Protein AF-A0A6P2F7I1-F1 (afdb_monomer_lite)

Structure (mmCIF, N/CA/C/O backbone):
data_AF-A0A6P2F7I1-F1
#
_entry.id   AF-A0A6P2F7I1-F1
#
loop_
_atom_site.group_PDB
_atom_site.id
_atom_site.type_symbol
_atom_site.label_atom_id
_atom_site.label_alt_id
_atom_site.label_comp_id
_atom_site.label_asym_id
_atom_site.label_entity_id
_atom_site.label_seq_id
_atom_site.pdbx_PDB_ins_code
_atom_site.Cartn_x
_atom_site.Cartn_y
_atom_site.Cartn_z
_atom_site.occupancy
_atom_site.B_iso_or_equiv
_atom_site.auth_seq_id
_atom_site.auth_comp_id
_atom_site.auth_asym_id
_atom_site.auth_atom_id
_atom_site.pdbx_PDB_model_num
ATOM 1 N N . MET A 1 1 ? 12.821 -29.415 -22.350 1.00 59.03 1 MET A N 1
ATOM 2 C CA . MET A 1 1 ? 13.899 -30.256 -21.787 1.00 59.03 1 MET A CA 1
ATOM 3 C C . MET A 1 1 ? 14.573 -31.119 -22.846 1.00 59.03 1 MET A C 1
ATOM 5 O O . MET A 1 1 ? 15.772 -30.965 -23.017 1.00 59.03 1 MET A O 1
ATOM 9 N N . GLU A 1 2 ? 13.853 -31.931 -23.632 1.00 74.44 2 GLU A N 1
ATOM 10 C CA . GLU A 1 2 ? 14.490 -32.739 -24.696 1.00 74.44 2 GLU A CA 1
ATOM 11 C C . GLU A 1 2 ? 15.293 -31.919 -25.722 1.00 74.44 2 GLU A C 1
ATOM 13 O O . GLU A 1 2 ? 16.382 -32.328 -26.108 1.00 74.44 2 GLU A O 1
ATOM 18 N N . ALA A 1 3 ? 14.801 -30.743 -26.128 1.00 72.00 3 ALA A N 1
ATOM 19 C CA . ALA A 1 3 ? 15.519 -29.854 -27.050 1.00 72.00 3 ALA A CA 1
ATOM 20 C C . ALA A 1 3 ? 16.838 -29.314 -26.458 1.00 72.00 3 ALA A C 1
ATOM 22 O O . ALA A 1 3 ? 17.840 -29.210 -27.160 1.00 72.00 3 ALA A O 1
ATOM 23 N N . ALA A 1 4 ? 16.868 -29.032 -25.151 1.00 68.50 4 ALA A N 1
ATOM 24 C CA . ALA A 1 4 ? 18.081 -28.619 -24.448 1.00 68.50 4 ALA A CA 1
ATOM 25 C C . ALA A 1 4 ? 19.088 -29.781 -24.365 1.00 68.50 4 ALA A C 1
ATOM 27 O O . ALA A 1 4 ? 20.254 -29.610 -24.711 1.00 68.50 4 ALA A O 1
ATOM 28 N N . ALA A 1 5 ? 18.620 -30.995 -24.039 1.00 73.56 5 ALA A N 1
ATOM 29 C CA . ALA A 1 5 ? 19.441 -32.213 -24.023 1.00 73.56 5 ALA A CA 1
ATOM 30 C C . ALA A 1 5 ? 20.051 -32.552 -25.396 1.00 73.56 5 ALA A C 1
ATOM 32 O O . ALA A 1 5 ? 21.186 -33.019 -25.476 1.00 73.56 5 ALA A O 1
ATOM 33 N N . LYS A 1 6 ? 19.325 -32.270 -26.485 1.00 79.56 6 LYS A N 1
ATOM 34 C CA . LYS A 1 6 ? 19.805 -32.422 -27.870 1.00 79.56 6 LYS A CA 1
ATOM 35 C C . LYS A 1 6 ? 20.732 -31.281 -28.321 1.00 79.56 6 LYS A C 1
ATOM 37 O O . LYS A 1 6 ? 21.321 -31.361 -29.395 1.00 79.56 6 LYS A O 1
ATOM 42 N N . GLY A 1 7 ? 20.908 -30.240 -27.502 1.00 76.56 7 GLY A N 1
ATOM 43 C CA . GLY A 1 7 ? 21.720 -29.063 -27.819 1.00 76.56 7 GLY A CA 1
ATOM 44 C C . GLY A 1 7 ? 21.080 -28.119 -28.838 1.00 76.56 7 GLY A C 1
ATOM 45 O O . GLY A 1 7 ? 21.778 -27.302 -29.430 1.00 76.56 7 GLY A O 1
ATOM 46 N N . GLU A 1 8 ? 19.772 -28.235 -29.057 1.00 82.00 8 GLU A N 1
ATOM 47 C CA . GLU A 1 8 ? 19.004 -27.378 -29.967 1.00 82.00 8 GLU A CA 1
ATOM 48 C C . GLU A 1 8 ? 18.591 -26.057 -29.308 1.00 82.00 8 GLU A C 1
ATOM 50 O O . GLU A 1 8 ? 18.171 -25.125 -29.991 1.00 82.00 8 GLU A O 1
ATOM 55 N N . LEU A 1 9 ? 18.696 -25.979 -27.980 1.00 80.50 9 LEU A N 1
ATOM 56 C CA . LEU A 1 9 ? 18.266 -24.840 -27.186 1.00 80.50 9 LEU A CA 1
ATOM 57 C C . LEU A 1 9 ? 19.425 -24.338 -26.318 1.00 80.50 9 LEU A C 1
ATOM 59 O O . LEU A 1 9 ? 20.145 -25.129 -25.709 1.00 80.50 9 LEU A O 1
ATOM 63 N N . VAL A 1 10 ? 19.622 -23.018 -26.301 1.00 81.25 10 VAL A N 1
ATOM 64 C CA . VAL A 1 10 ? 20.720 -22.370 -25.573 1.00 81.25 10 VAL A CA 1
ATOM 65 C C . VAL A 1 10 ? 20.406 -22.349 -24.079 1.00 81.25 10 VAL A C 1
ATOM 67 O O . VAL A 1 10 ? 19.403 -21.771 -23.668 1.00 81.25 10 VAL A O 1
ATOM 70 N N . ILE A 1 11 ? 21.281 -22.956 -23.279 1.00 79.44 11 ILE A N 1
ATOM 71 C CA . ILE A 1 11 ? 21.209 -22.944 -21.815 1.00 79.44 11 ILE A CA 1
ATOM 72 C C . ILE A 1 11 ? 22.079 -21.794 -21.294 1.00 79.44 11 ILE A C 1
ATOM 74 O O . ILE A 1 11 ? 23.147 -21.508 -21.846 1.00 79.44 11 ILE A O 1
ATOM 78 N N . ARG A 1 12 ? 21.621 -21.110 -20.241 1.00 77.44 12 ARG A N 1
ATOM 79 C CA . ARG A 1 12 ? 22.360 -20.014 -19.604 1.00 77.44 12 ARG A CA 1
ATOM 80 C C . ARG A 1 12 ? 22.763 -20.351 -18.186 1.00 77.44 12 ARG A C 1
ATOM 82 O O . ARG A 1 12 ? 22.016 -20.992 -17.451 1.00 77.44 12 ARG A O 1
ATOM 89 N N . ASP A 1 13 ? 23.954 -19.893 -17.823 1.00 72.25 13 ASP A N 1
ATOM 90 C CA . ASP A 1 13 ? 24.498 -20.070 -16.487 1.00 72.25 13 ASP A CA 1
ATOM 91 C C . ASP A 1 13 ? 23.664 -19.232 -15.504 1.00 72.25 13 ASP A C 1
ATOM 93 O O . ASP A 1 13 ? 23.416 -18.053 -15.774 1.00 72.25 13 ASP A O 1
ATOM 97 N N . PRO A 1 14 ? 23.198 -19.807 -14.383 1.00 69.12 14 PRO A N 1
ATOM 98 C CA . PRO A 1 14 ? 22.305 -19.107 -13.471 1.00 69.12 14 PRO A CA 1
ATOM 99 C C . PRO A 1 14 ? 22.956 -17.933 -12.732 1.00 69.12 14 PRO A C 1
ATOM 101 O O . PRO A 1 14 ? 22.244 -17.037 -12.290 1.00 69.12 14 PRO A O 1
ATOM 104 N N . GLN A 1 15 ? 24.282 -17.911 -12.599 1.00 67.06 15 GLN A N 1
ATOM 105 C CA . GLN A 1 15 ? 25.013 -16.833 -11.934 1.00 67.06 15 GLN A CA 1
ATOM 106 C C . GLN A 1 15 ? 25.421 -15.729 -12.908 1.00 67.06 15 GLN A C 1
ATOM 108 O O . GLN A 1 15 ? 25.415 -14.555 -12.547 1.00 67.06 15 GLN A O 1
ATOM 113 N N . THR A 1 16 ? 25.788 -16.088 -14.139 1.00 74.88 16 THR A N 1
ATOM 114 C CA . THR A 1 16 ? 26.356 -15.122 -15.097 1.00 74.88 16 THR A CA 1
ATOM 115 C C . THR A 1 16 ? 25.415 -14.757 -16.237 1.00 74.88 16 THR A C 1
ATOM 117 O O . THR A 1 16 ? 25.673 -13.795 -16.955 1.00 74.88 16 THR A O 1
ATOM 120 N N . THR A 1 17 ? 24.322 -15.501 -16.429 1.00 69.94 17 THR A N 1
ATOM 121 C CA . THR A 1 17 ? 23.380 -15.404 -17.564 1.00 69.94 17 THR A CA 1
ATOM 122 C C . THR A 1 17 ? 24.019 -15.604 -18.944 1.00 69.94 17 THR A C 1
ATOM 124 O O . THR A 1 17 ? 23.368 -15.431 -19.985 1.00 69.94 17 THR A O 1
ATOM 127 N N . LEU A 1 18 ? 25.293 -16.005 -18.979 1.00 73.62 18 LEU A N 1
ATOM 128 C CA . LEU A 1 18 ? 26.027 -16.243 -20.209 1.00 73.62 18 LEU A CA 1
ATOM 129 C C . LEU A 1 18 ? 25.616 -17.586 -20.825 1.00 73.62 18 LEU A C 1
ATOM 131 O O . LEU A 1 18 ? 25.322 -18.534 -20.092 1.00 73.62 18 LEU A O 1
ATOM 135 N N . PRO A 1 19 ? 25.599 -17.688 -22.167 1.00 79.81 19 PRO A N 1
ATOM 136 C CA . PRO A 1 19 ? 25.399 -18.960 -22.843 1.00 79.81 19 PRO A CA 1
ATOM 137 C C . PRO A 1 19 ? 26.486 -19.948 -22.421 1.00 79.81 19 PRO A C 1
ATOM 139 O O . PRO A 1 19 ? 27.675 -19.659 -22.566 1.00 79.81 19 PRO A O 1
ATOM 142 N N . TYR A 1 20 ? 26.092 -21.121 -21.941 1.00 76.94 20 TYR A N 1
ATOM 143 C CA . TYR A 1 20 ? 27.026 -22.208 -21.675 1.00 76.94 20 TYR A CA 1
ATOM 144 C C . TYR A 1 20 ? 26.400 -23.546 -22.059 1.00 76.94 20 TYR A C 1
ATOM 146 O O . TYR A 1 20 ? 25.181 -23.692 -22.139 1.00 76.94 20 TYR A O 1
ATOM 154 N N . ARG A 1 21 ? 27.249 -24.534 -22.340 1.00 78.19 21 ARG A N 1
ATOM 155 C CA . ARG A 1 21 ? 26.806 -25.876 -22.715 1.00 78.19 21 ARG A CA 1
ATOM 156 C C . ARG A 1 21 ? 27.253 -26.863 -21.641 1.00 78.19 21 ARG A C 1
ATOM 158 O O . ARG A 1 21 ? 28.432 -27.218 -21.630 1.00 78.19 21 ARG A O 1
ATOM 165 N N . PRO A 1 22 ? 26.366 -27.293 -20.729 1.00 72.00 22 PRO A N 1
ATOM 166 C CA . PRO A 1 22 ? 26.723 -28.324 -19.767 1.00 72.00 22 PRO A CA 1
ATOM 167 C C . PRO A 1 22 ? 26.958 -29.663 -20.481 1.00 72.00 22 PRO A C 1
ATOM 169 O O . PRO A 1 22 ? 26.257 -30.003 -21.432 1.00 72.00 22 PRO A O 1
ATOM 172 N N . GLU A 1 23 ? 27.917 -30.457 -19.996 1.00 75.00 23 GLU A N 1
ATOM 173 C CA . GLU A 1 23 ? 28.145 -31.831 -20.486 1.00 75.00 23 GLU A CA 1
ATOM 174 C C . GLU A 1 23 ? 26.963 -32.764 -20.185 1.00 75.00 23 GLU A C 1
ATOM 176 O O . GLU A 1 23 ? 26.732 -33.746 -20.888 1.00 75.00 23 GLU A O 1
ATOM 181 N N . ARG A 1 24 ? 26.200 -32.452 -19.132 1.00 72.50 24 ARG A N 1
ATOM 182 C CA . ARG A 1 24 ? 24.956 -33.128 -18.769 1.00 72.50 24 ARG A CA 1
ATOM 183 C C . ARG A 1 24 ? 23.888 -32.089 -18.481 1.00 72.50 24 ARG A C 1
ATOM 185 O O . ARG A 1 24 ? 23.990 -31.375 -17.486 1.00 72.50 24 ARG A O 1
ATOM 192 N N . VAL A 1 25 ? 22.873 -32.058 -19.335 1.00 64.56 25 VAL A N 1
ATOM 193 C CA . VAL A 1 25 ? 21.638 -31.306 -19.103 1.00 64.56 25 VAL A CA 1
ATOM 194 C C . VAL A 1 25 ? 20.924 -31.952 -17.923 1.00 64.56 25 VAL A C 1
ATOM 196 O O . VAL A 1 25 ? 20.597 -33.141 -17.972 1.00 64.56 25 VAL A O 1
ATOM 199 N N . ARG A 1 26 ? 20.779 -31.213 -16.822 1.00 66.94 26 ARG A N 1
ATOM 200 C CA . ARG A 1 26 ? 20.153 -31.740 -15.600 1.00 66.94 26 ARG A CA 1
ATOM 201 C C . ARG A 1 26 ? 18.638 -31.569 -15.706 1.00 66.94 26 ARG A C 1
ATOM 203 O O . ARG A 1 26 ? 18.150 -30.609 -16.289 1.00 66.94 26 ARG A O 1
ATOM 210 N N . GLU A 1 27 ? 17.876 -32.494 -15.127 1.00 58.12 27 GLU A N 1
ATOM 211 C CA . GLU A 1 27 ? 16.404 -32.479 -15.210 1.00 58.12 27 GLU A CA 1
ATOM 212 C C . GLU A 1 27 ? 15.734 -31.389 -14.355 1.00 58.12 27 GLU A C 1
ATOM 214 O O . GLU A 1 27 ? 14.522 -31.207 -14.451 1.00 58.12 27 GLU A O 1
ATOM 219 N N . PHE A 1 28 ? 16.488 -30.628 -13.554 1.00 58.38 28 PHE A N 1
ATOM 220 C CA . PHE A 1 28 ? 15.939 -29.530 -12.760 1.00 58.38 28 PHE A CA 1
ATOM 221 C C . PHE A 1 28 ? 16.757 -28.234 -12.871 1.00 58.38 28 PHE A C 1
ATOM 223 O O . PHE A 1 28 ? 17.986 -28.251 -12.826 1.00 58.38 28 PHE A O 1
ATOM 230 N N . TRP A 1 29 ? 16.006 -27.130 -12.983 1.00 51.88 29 TRP A N 1
ATOM 231 C CA . TRP A 1 29 ? 16.386 -25.708 -12.968 1.00 51.88 29 TRP A CA 1
ATOM 232 C C . TRP A 1 29 ? 17.548 -25.291 -13.888 1.00 51.88 29 TRP A C 1
ATOM 234 O O . TRP A 1 29 ? 18.603 -24.865 -13.424 1.00 51.88 29 TRP A O 1
ATOM 244 N N . GLU A 1 30 ? 17.316 -25.322 -15.202 1.00 63.69 30 GLU A N 1
ATOM 245 C CA . GLU A 1 30 ? 18.134 -24.593 -16.182 1.00 63.69 30 GLU A CA 1
ATOM 246 C C . GLU A 1 30 ? 17.399 -23.324 -16.632 1.00 63.69 30 GLU A C 1
ATOM 248 O O . GLU A 1 30 ? 16.200 -23.358 -16.923 1.00 63.69 30 GLU A O 1
ATOM 253 N N . ILE A 1 31 ? 18.103 -22.188 -16.670 1.00 66.69 31 ILE A N 1
ATOM 254 C CA . ILE A 1 31 ? 17.501 -20.912 -17.065 1.00 66.69 31 ILE A CA 1
ATOM 255 C C . ILE A 1 31 ? 17.406 -20.859 -18.587 1.00 66.69 31 ILE A C 1
ATOM 257 O O . ILE A 1 31 ? 18.420 -20.819 -19.287 1.00 66.69 31 ILE A O 1
ATOM 261 N N . LEU A 1 32 ? 16.173 -20.813 -19.087 1.00 71.88 32 LEU A N 1
ATOM 262 C CA . LEU A 1 32 ? 15.858 -20.551 -20.486 1.00 71.88 32 LEU A CA 1
ATOM 263 C C . LEU A 1 32 ? 15.171 -19.198 -20.584 1.00 71.88 32 LEU A C 1
ATOM 265 O O . LEU A 1 32 ? 14.184 -18.954 -19.889 1.00 71.88 32 LEU A O 1
ATOM 269 N N . THR A 1 33 ? 15.663 -18.317 -21.454 1.00 74.50 33 THR A N 1
ATOM 270 C CA . THR A 1 33 ? 14.968 -17.047 -21.679 1.00 74.50 33 THR A CA 1
ATOM 271 C C . THR A 1 33 ? 13.858 -17.217 -22.716 1.00 74.50 33 THR A C 1
ATOM 273 O O . THR A 1 33 ? 13.967 -18.053 -23.621 1.00 74.50 33 THR A O 1
ATOM 276 N N . PRO A 1 34 ? 12.808 -16.379 -22.665 1.00 80.25 34 PRO A N 1
ATOM 277 C CA . PRO A 1 34 ? 11.791 -16.341 -23.714 1.00 80.25 34 PRO A CA 1
ATOM 278 C C . PRO A 1 34 ? 12.384 -16.106 -25.108 1.00 80.25 34 PRO A C 1
ATOM 280 O O . PRO A 1 34 ? 11.876 -16.636 -26.093 1.00 80.25 34 PRO A O 1
ATOM 283 N N . ALA A 1 35 ? 13.481 -15.347 -25.199 1.00 76.19 35 ALA A N 1
ATOM 284 C CA . ALA A 1 35 ? 14.189 -15.104 -26.450 1.00 76.19 35 ALA A CA 1
ATOM 285 C C . ALA A 1 35 ? 14.827 -16.387 -27.008 1.00 76.19 35 ALA A C 1
ATOM 287 O O . ALA A 1 35 ? 14.647 -16.682 -28.190 1.00 76.19 35 ALA A O 1
ATOM 288 N N . ASP A 1 36 ? 15.500 -17.175 -26.163 1.00 78.12 36 ASP A N 1
ATOM 289 C CA . ASP A 1 36 ? 16.146 -18.428 -26.573 1.00 78.12 36 ASP A CA 1
ATOM 290 C C . ASP A 1 36 ? 15.098 -19.453 -27.055 1.00 78.12 36 ASP A C 1
ATOM 292 O O . ASP A 1 36 ? 15.272 -20.100 -28.091 1.00 78.12 36 ASP A O 1
ATOM 296 N N . VAL A 1 37 ? 13.951 -19.540 -26.369 1.00 82.31 37 VAL A N 1
ATOM 297 C CA . VAL A 1 37 ? 12.840 -20.415 -26.784 1.00 82.31 37 VAL A CA 1
ATOM 298 C C . VAL A 1 37 ? 12.185 -19.932 -28.078 1.00 82.31 37 VAL A C 1
ATOM 300 O O . VAL A 1 37 ? 11.882 -20.741 -28.953 1.00 82.31 37 VAL A O 1
ATOM 303 N N . ASN A 1 38 ? 11.989 -18.623 -28.244 1.00 85.12 38 ASN A N 1
ATOM 304 C CA . ASN A 1 38 ? 11.410 -18.062 -29.465 1.00 85.12 38 ASN A CA 1
ATOM 305 C C . ASN A 1 38 ? 12.321 -18.234 -30.684 1.00 85.12 38 ASN A C 1
ATOM 307 O O . ASN A 1 38 ? 11.816 -18.493 -31.777 1.00 85.12 38 ASN A O 1
ATOM 311 N N . ALA A 1 39 ? 13.639 -18.140 -30.502 1.00 81.00 39 ALA A N 1
ATOM 312 C CA . ALA A 1 39 ? 14.613 -18.425 -31.548 1.00 81.00 39 ALA A CA 1
ATOM 313 C C . ALA A 1 39 ? 14.566 -19.902 -31.976 1.00 81.00 39 ALA A C 1
ATOM 315 O O . ALA A 1 39 ? 14.529 -20.192 -33.173 1.00 81.00 39 ALA A O 1
ATOM 316 N N . TRP A 1 40 ? 14.481 -20.832 -31.018 1.00 85.62 40 TRP A N 1
ATOM 317 C CA . TRP A 1 40 ? 14.297 -22.256 -31.318 1.00 85.62 40 TRP A CA 1
ATOM 318 C C . TRP A 1 40 ? 12.964 -22.522 -32.039 1.00 85.62 40 TRP A C 1
ATOM 320 O O . TRP A 1 40 ? 12.957 -23.139 -33.102 1.00 85.62 40 TRP A O 1
ATOM 330 N N . LEU A 1 41 ? 11.843 -21.977 -31.550 1.00 84.50 41 LEU A N 1
ATOM 331 C CA . LEU A 1 41 ? 10.528 -22.094 -32.203 1.00 84.50 41 LEU A CA 1
ATOM 332 C C . LEU A 1 41 ? 10.531 -21.534 -33.634 1.00 84.50 41 LEU A C 1
ATOM 334 O O . LEU A 1 41 ? 9.904 -22.101 -34.529 1.00 84.50 41 LEU A O 1
ATOM 338 N N . GLN A 1 42 ? 11.253 -20.436 -33.866 1.00 85.06 42 GLN A N 1
ATOM 339 C CA . GLN A 1 42 ? 11.429 -19.858 -35.194 1.00 85.06 42 GLN A CA 1
ATOM 340 C C . GLN A 1 42 ? 12.198 -20.792 -36.132 1.00 85.06 42 GLN A C 1
ATOM 342 O O . GLN A 1 42 ? 11.790 -20.948 -37.281 1.00 85.06 42 GLN A O 1
ATOM 347 N N . ALA A 1 43 ? 13.267 -21.430 -35.650 1.00 81.62 43 ALA A N 1
ATOM 348 C CA . ALA A 1 43 ? 14.036 -22.401 -36.427 1.00 81.62 43 ALA A CA 1
ATOM 349 C C . ALA A 1 43 ? 13.209 -23.648 -36.792 1.00 81.62 43 ALA A C 1
ATOM 351 O O . ALA A 1 43 ? 13.401 -24.217 -37.862 1.00 81.62 43 ALA A O 1
ATOM 352 N N . GLN A 1 44 ? 12.245 -24.024 -35.947 1.00 87.00 44 GLN A N 1
ATOM 353 C CA . GLN A 1 44 ? 11.310 -25.128 -36.198 1.00 87.00 44 GLN A CA 1
ATOM 354 C C . GLN A 1 44 ? 10.105 -24.736 -37.075 1.00 87.00 44 GLN A C 1
ATOM 356 O O . GLN A 1 44 ? 9.228 -25.560 -37.326 1.00 87.00 44 GLN A O 1
ATOM 361 N N . GLY A 1 45 ? 10.015 -23.478 -37.526 1.00 86.19 45 GLY A N 1
ATOM 362 C CA . GLY A 1 45 ? 8.885 -22.995 -38.325 1.00 86.19 45 GLY A CA 1
ATOM 363 C C . GLY A 1 45 ? 7.564 -22.903 -37.552 1.00 86.19 45 GLY A C 1
ATOM 364 O O . GLY A 1 45 ? 6.497 -22.851 -38.164 1.00 86.19 45 GLY A O 1
ATOM 365 N N . ALA A 1 46 ? 7.606 -22.880 -36.215 1.00 83.50 46 ALA A N 1
ATOM 366 C CA . ALA A 1 46 ? 6.402 -22.790 -35.403 1.00 83.50 46 ALA A CA 1
ATOM 367 C C . ALA A 1 46 ? 5.742 -21.400 -35.559 1.00 83.50 46 ALA A C 1
ATOM 369 O O . ALA A 1 46 ? 6.429 -20.372 -35.449 1.00 83.50 46 ALA A O 1
ATOM 370 N N . PRO A 1 47 ? 4.411 -21.339 -35.781 1.00 73.19 47 PRO A N 1
ATOM 371 C CA . PRO A 1 47 ? 3.693 -20.085 -36.018 1.00 73.19 47 PRO A CA 1
ATOM 372 C C . PRO A 1 47 ? 3.435 -19.281 -34.737 1.00 73.19 47 PRO A C 1
ATOM 374 O O . PRO A 1 47 ? 3.063 -18.113 -34.811 1.00 73.19 47 PRO A O 1
ATOM 377 N N . TYR A 1 48 ? 3.617 -19.890 -33.563 1.00 75.25 48 TYR A N 1
ATOM 378 C CA . TYR A 1 48 ? 3.410 -19.246 -32.271 1.00 75.25 48 TYR A CA 1
ATOM 379 C C . TYR A 1 48 ? 4.737 -18.803 -31.641 1.00 75.25 48 TYR A C 1
ATOM 381 O O . TYR A 1 48 ? 5.819 -19.320 -31.941 1.00 75.25 48 TYR A O 1
ATOM 389 N N . ARG A 1 49 ? 4.648 -17.799 -30.769 1.00 76.44 49 ARG A N 1
ATOM 390 C CA . ARG A 1 49 ? 5.759 -17.272 -29.975 1.00 76.44 49 ARG A CA 1
ATOM 391 C C . ARG A 1 49 ? 5.370 -17.318 -28.507 1.00 76.44 49 ARG A C 1
ATOM 393 O O . ARG A 1 49 ? 4.224 -17.038 -28.158 1.00 76.44 49 ARG A O 1
ATOM 400 N N . TRP A 1 50 ? 6.325 -17.668 -27.657 1.00 76.31 50 TRP A N 1
ATOM 401 C CA . TRP A 1 50 ? 6.196 -17.502 -26.222 1.00 76.31 50 TRP A CA 1
ATOM 402 C C . TRP A 1 50 ? 6.288 -16.007 -25.901 1.00 76.31 50 TRP A C 1
ATOM 404 O O . TRP A 1 50 ? 7.371 -15.438 -25.752 1.00 76.31 50 TRP A O 1
ATOM 414 N N . ASN A 1 51 ? 5.126 -15.357 -25.867 1.00 69.06 51 ASN A N 1
ATOM 415 C CA . ASN A 1 51 ? 4.990 -13.966 -25.463 1.00 69.06 51 ASN A CA 1
ATOM 416 C C . ASN A 1 51 ? 4.928 -13.903 -23.943 1.00 69.06 51 ASN A C 1
ATOM 418 O O . ASN A 1 51 ? 3.858 -13.971 -23.353 1.00 69.06 51 ASN A O 1
ATOM 422 N N . VAL A 1 52 ? 6.089 -13.766 -23.313 1.00 61.28 52 VAL A N 1
ATOM 423 C CA . VAL A 1 52 ? 6.155 -13.443 -21.881 1.00 61.28 52 VAL A CA 1
ATOM 424 C C . VAL A 1 52 ? 5.956 -11.939 -21.659 1.00 61.28 52 VAL A C 1
ATOM 426 O O . VAL A 1 52 ? 5.672 -11.501 -20.555 1.00 61.28 52 VAL A O 1
ATOM 429 N N . LEU A 1 53 ? 6.000 -11.149 -22.735 1.00 50.66 53 LEU A N 1
ATOM 430 C CA . LEU A 1 53 ? 5.821 -9.704 -22.707 1.00 50.66 53 LEU A CA 1
ATOM 431 C C . LEU A 1 53 ? 4.458 -9.263 -22.144 1.00 50.66 53 LEU A C 1
ATOM 433 O O . LEU A 1 53 ? 4.404 -8.248 -21.475 1.00 50.66 53 LEU A O 1
ATOM 437 N N . THR A 1 54 ? 3.370 -10.024 -22.266 1.00 52.62 54 THR A N 1
ATOM 438 C CA . THR A 1 54 ? 2.092 -9.584 -21.666 1.00 52.62 54 THR A CA 1
ATOM 439 C C . THR A 1 54 ? 2.079 -9.612 -20.136 1.00 52.62 54 THR A C 1
ATOM 441 O O . THR A 1 54 ? 1.428 -8.760 -19.538 1.00 52.62 54 THR A O 1
ATOM 444 N N . ASP A 1 55 ? 2.825 -10.524 -19.508 1.00 44.56 55 ASP A N 1
ATOM 445 C CA . ASP A 1 55 ? 2.865 -10.646 -18.042 1.00 44.56 55 ASP A CA 1
ATOM 446 C C . ASP A 1 55 ? 4.136 -10.021 -17.445 1.00 44.56 55 ASP A C 1
ATOM 448 O O . ASP A 1 55 ? 4.080 -9.413 -16.377 1.00 44.56 55 ASP A O 1
ATOM 452 N N . LEU A 1 56 ? 5.268 -10.092 -18.159 1.00 43.50 56 LEU A N 1
ATOM 453 C CA . LEU A 1 56 ? 6.520 -9.459 -17.754 1.00 43.50 56 LEU A CA 1
ATOM 454 C C . LEU A 1 56 ? 6.671 -8.025 -18.251 1.00 43.50 56 LEU A C 1
ATOM 456 O O . LEU A 1 56 ? 7.268 -7.285 -17.507 1.00 43.50 56 LEU A O 1
ATOM 460 N N . GLU A 1 57 ? 6.123 -7.530 -19.372 1.00 44.41 57 GLU A N 1
ATOM 461 C CA . GLU A 1 57 ? 6.165 -6.064 -19.620 1.00 44.41 57 GLU A CA 1
ATOM 462 C C . GLU A 1 57 ? 5.309 -5.310 -18.599 1.00 44.41 57 GLU A C 1
ATOM 464 O O . GLU A 1 57 ? 5.641 -4.181 -18.253 1.00 44.41 57 GLU A O 1
ATOM 469 N N . ALA A 1 58 ? 4.268 -5.939 -18.045 1.00 47.97 58 ALA A N 1
ATOM 470 C CA . ALA A 1 58 ? 3.530 -5.384 -16.914 1.00 47.97 58 ALA A CA 1
ATOM 471 C C . ALA A 1 58 ? 4.392 -5.287 -15.635 1.00 47.97 58 ALA A C 1
ATOM 473 O O . ALA A 1 58 ? 4.189 -4.373 -14.838 1.00 47.97 58 ALA A O 1
ATOM 474 N N . GLN A 1 59 ? 5.371 -6.183 -15.453 1.00 42.97 59 GLN A N 1
ATOM 475 C CA . GLN 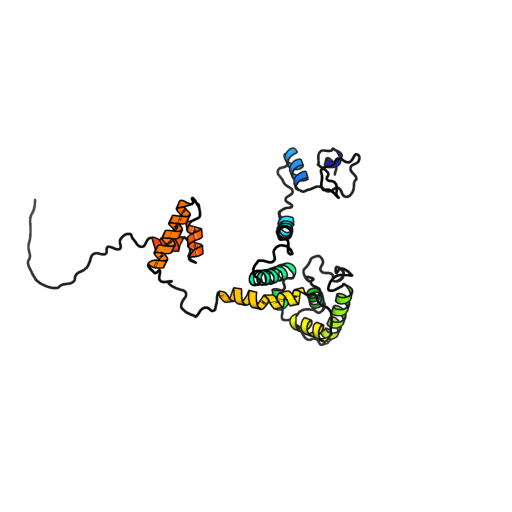A 1 59 ? 6.284 -6.208 -14.297 1.00 42.97 59 GLN A CA 1
ATOM 476 C C . GLN A 1 59 ? 7.643 -5.516 -14.557 1.00 42.97 59 GLN A C 1
ATOM 478 O O . GLN A 1 59 ? 8.260 -4.981 -13.644 1.00 42.97 59 GLN A O 1
ATOM 483 N N . ASP A 1 60 ? 8.099 -5.460 -15.804 1.00 40.34 60 ASP A N 1
ATOM 484 C CA . ASP A 1 60 ? 9.425 -5.020 -16.256 1.00 40.34 60 ASP A CA 1
ATOM 485 C C . ASP A 1 60 ? 9.377 -3.576 -16.787 1.00 40.34 60 ASP A C 1
ATOM 487 O O . ASP A 1 60 ? 10.362 -2.847 -16.696 1.00 40.34 60 ASP A O 1
ATOM 491 N N . ALA A 1 61 ? 8.204 -3.081 -17.215 1.00 44.44 61 ALA A N 1
ATOM 492 C CA . ALA A 1 61 ? 7.955 -1.635 -17.252 1.00 44.44 61 ALA A CA 1
ATOM 493 C C . ALA A 1 61 ? 7.987 -1.020 -15.841 1.00 44.44 61 ALA A C 1
ATOM 495 O O . ALA A 1 61 ? 8.273 0.165 -15.707 1.00 44.44 61 ALA A O 1
ATOM 496 N N . PHE A 1 62 ? 7.741 -1.831 -14.806 1.00 43.72 62 PHE A N 1
ATOM 497 C CA . PHE A 1 62 ? 7.919 -1.471 -13.400 1.00 43.72 62 PHE A CA 1
ATOM 498 C C . PHE A 1 62 ? 9.390 -1.577 -12.956 1.00 43.72 62 PHE A C 1
ATOM 500 O O . PHE A 1 62 ? 9.842 -0.722 -12.211 1.00 43.72 62 PHE A O 1
ATOM 507 N N . ALA A 1 63 ? 10.166 -2.555 -13.443 1.00 40.97 63 ALA A N 1
ATOM 508 C CA . ALA A 1 63 ? 11.587 -2.706 -13.087 1.00 40.97 63 ALA A CA 1
ATOM 509 C C . ALA A 1 63 ? 12.536 -1.749 -13.841 1.00 40.97 63 ALA A C 1
ATOM 511 O O . ALA A 1 63 ? 13.530 -1.297 -13.280 1.00 40.97 63 ALA A O 1
ATOM 512 N N . LYS A 1 64 ? 12.224 -1.372 -15.093 1.00 42.06 64 LYS A N 1
ATOM 513 C CA . LYS A 1 64 ? 12.905 -0.260 -15.799 1.00 42.06 64 LYS A CA 1
ATOM 514 C C . LYS A 1 64 ? 12.574 1.110 -15.212 1.00 42.06 64 LYS A C 1
ATOM 516 O O . LYS A 1 64 ? 13.252 2.088 -15.520 1.00 42.06 64 LYS A O 1
ATOM 521 N N . PHE A 1 65 ? 11.532 1.175 -14.394 1.00 42.88 65 PHE A N 1
ATOM 522 C CA . PHE A 1 65 ? 11.217 2.307 -13.548 1.00 42.88 65 PHE A CA 1
ATOM 523 C C . PHE A 1 65 ? 11.926 2.086 -12.211 1.00 42.88 65 PHE A C 1
ATOM 525 O O . PHE A 1 65 ? 11.294 1.709 -11.235 1.00 42.88 65 PHE A O 1
ATOM 532 N N . ASP A 1 66 ? 13.253 2.240 -12.187 1.00 43.00 66 ASP A N 1
ATOM 533 C CA . ASP A 1 66 ? 14.033 2.118 -10.952 1.00 43.00 66 ASP A CA 1
ATOM 534 C C . ASP A 1 66 ? 13.445 3.076 -9.885 1.00 43.00 66 ASP A C 1
ATOM 536 O O . ASP A 1 66 ? 13.597 4.299 -10.015 1.00 43.00 66 ASP A O 1
ATOM 540 N N . PRO A 1 67 ? 12.750 2.565 -8.845 1.00 45.66 67 PRO A N 1
ATOM 541 C CA . PRO A 1 67 ? 12.007 3.397 -7.897 1.00 45.66 67 PRO A CA 1
ATOM 542 C C . PRO A 1 67 ? 12.925 4.217 -6.987 1.00 45.66 67 PRO A C 1
ATOM 544 O O . PRO A 1 67 ? 12.458 5.111 -6.283 1.00 45.66 67 PRO A O 1
ATOM 547 N N . LEU A 1 68 ? 14.227 3.916 -6.985 1.00 43.94 68 LEU A N 1
ATOM 548 C CA . LEU A 1 68 ? 15.228 4.608 -6.181 1.00 43.94 68 LEU A CA 1
ATOM 549 C C . LEU A 1 68 ? 16.064 5.596 -6.998 1.00 43.94 68 LEU A C 1
ATOM 551 O O . LEU A 1 68 ? 16.692 6.476 -6.410 1.00 43.94 68 LEU A O 1
ATOM 555 N N . GLN A 1 69 ? 16.069 5.494 -8.330 1.00 43.19 69 GLN A N 1
ATOM 556 C CA . GLN A 1 69 ? 17.038 6.214 -9.163 1.00 43.19 69 GLN A CA 1
ATOM 557 C C . GLN A 1 69 ? 16.457 7.404 -9.937 1.00 43.19 69 GLN A C 1
ATOM 559 O O . GLN A 1 69 ? 17.215 8.249 -10.407 1.00 43.19 69 GLN A O 1
ATOM 564 N N . ALA A 1 70 ? 15.132 7.549 -9.988 1.00 44.72 70 ALA A N 1
ATOM 565 C CA . ALA A 1 70 ? 14.485 8.759 -10.486 1.00 44.72 70 ALA A CA 1
ATOM 566 C C . ALA A 1 70 ? 13.414 9.250 -9.507 1.00 44.72 70 ALA A C 1
ATOM 568 O O . ALA A 1 70 ? 12.226 9.293 -9.827 1.00 44.72 70 ALA A O 1
ATOM 569 N N . ARG A 1 71 ? 13.839 9.698 -8.316 1.00 50.56 71 ARG A N 1
ATOM 570 C CA . ARG A 1 71 ? 13.112 10.814 -7.699 1.00 50.56 71 ARG A CA 1
ATOM 571 C C . ARG A 1 71 ? 13.119 11.917 -8.752 1.00 50.56 71 ARG A C 1
ATOM 573 O O . ARG A 1 71 ? 14.189 12.360 -9.161 1.00 50.56 71 ARG A O 1
ATOM 580 N N . TYR A 1 72 ? 11.948 12.271 -9.260 1.00 53.38 72 TYR A N 1
ATOM 581 C CA . TYR A 1 72 ? 11.793 13.395 -10.164 1.00 53.38 72 TYR A CA 1
ATOM 582 C C . TYR A 1 72 ? 12.479 14.620 -9.552 1.00 53.38 72 TYR A C 1
ATOM 584 O O . TYR A 1 72 ? 12.446 14.803 -8.330 1.00 53.38 72 TYR A O 1
ATOM 592 N N . ASP A 1 73 ? 13.061 15.462 -10.408 1.00 59.16 73 ASP A N 1
ATOM 593 C CA . ASP A 1 73 ? 13.750 16.693 -9.997 1.00 59.16 73 ASP A CA 1
ATOM 594 C C . ASP A 1 73 ? 12.843 17.635 -9.180 1.00 59.16 73 ASP A C 1
ATOM 596 O O . ASP A 1 73 ? 13.329 18.540 -8.501 1.00 59.16 73 ASP A O 1
ATOM 600 N N . ASP A 1 74 ? 11.521 17.430 -9.229 1.00 67.94 74 ASP A N 1
ATOM 601 C CA . ASP A 1 74 ? 10.543 18.165 -8.445 1.00 67.94 74 ASP A CA 1
ATOM 602 C C . ASP A 1 74 ? 9.741 17.279 -7.469 1.00 67.94 74 ASP A C 1
ATOM 604 O O . ASP A 1 74 ? 9.154 16.251 -7.817 1.00 67.94 74 ASP A O 1
ATOM 608 N N . GLU A 1 75 ? 9.654 17.761 -6.228 1.00 71.19 75 GLU A N 1
ATOM 609 C CA . GLU A 1 75 ? 8.930 17.154 -5.103 1.00 71.19 75 GLU A CA 1
ATOM 610 C C . GLU A 1 75 ? 7.451 16.871 -5.425 1.00 71.19 75 GLU A C 1
ATOM 612 O O . GLU A 1 75 ? 6.863 15.881 -4.993 1.00 71.19 75 GLU A O 1
ATOM 617 N N . ARG A 1 76 ? 6.838 17.707 -6.267 1.00 65.75 76 ARG A N 1
ATOM 618 C CA . ARG A 1 76 ? 5.432 17.566 -6.656 1.00 65.75 76 ARG A CA 1
ATOM 619 C C . ARG A 1 76 ? 5.205 16.349 -7.556 1.00 65.75 76 ARG A C 1
ATOM 621 O O . ARG A 1 76 ? 4.159 15.702 -7.451 1.00 65.75 76 ARG A O 1
ATOM 628 N N . SER A 1 77 ? 6.142 16.044 -8.446 1.00 71.44 77 SER A N 1
ATOM 629 C CA . SER A 1 77 ? 6.119 14.836 -9.270 1.00 71.44 77 SER A CA 1
ATOM 630 C C . SER A 1 77 ? 6.371 13.585 -8.428 1.00 71.44 77 SER A C 1
ATOM 632 O O . SER A 1 77 ? 5.662 12.598 -8.622 1.00 71.44 77 SER A O 1
ATOM 634 N N . ASN A 1 78 ? 7.256 13.655 -7.425 1.00 73.50 78 ASN A N 1
ATOM 635 C CA . ASN A 1 78 ? 7.463 12.565 -6.461 1.00 73.50 78 ASN A CA 1
ATOM 636 C C . ASN A 1 78 ? 6.191 12.246 -5.670 1.00 73.50 78 ASN A C 1
ATOM 638 O O . ASN A 1 78 ? 5.788 11.089 -5.592 1.00 73.50 78 ASN A O 1
ATOM 642 N N . GLN A 1 79 ? 5.487 13.264 -5.177 1.00 76.94 79 GLN A N 1
ATOM 643 C CA . GLN A 1 79 ? 4.232 13.073 -4.444 1.00 76.94 79 GLN A CA 1
ATOM 644 C C . GLN A 1 79 ? 3.125 12.484 -5.336 1.00 76.94 79 GLN A C 1
ATOM 646 O O . GLN A 1 79 ? 2.426 11.545 -4.957 1.00 76.94 79 GLN A O 1
ATOM 651 N N . LYS A 1 80 ? 2.979 12.961 -6.578 1.00 78.00 80 LYS A N 1
ATOM 652 C CA . LYS A 1 80 ? 2.025 12.354 -7.527 1.00 78.00 80 LYS A CA 1
ATOM 653 C C . LYS A 1 80 ? 2.355 10.897 -7.822 1.00 78.00 80 LYS A C 1
ATOM 655 O O . LYS A 1 80 ? 1.440 10.080 -7.928 1.00 78.00 80 LYS A O 1
ATOM 660 N N . TYR A 1 81 ? 3.641 10.595 -7.974 1.00 77.38 81 TYR A N 1
ATOM 661 C CA . TYR A 1 81 ? 4.111 9.242 -8.201 1.00 77.38 81 TYR A CA 1
ATOM 662 C C . TYR A 1 81 ? 3.806 8.345 -7.002 1.00 77.38 81 TYR A C 1
ATOM 664 O O . TYR A 1 81 ? 3.205 7.297 -7.201 1.00 77.38 81 TYR A O 1
ATOM 672 N N . ALA A 1 82 ? 4.100 8.784 -5.775 1.00 78.88 82 ALA A N 1
ATOM 673 C CA . ALA A 1 82 ? 3.782 8.041 -4.557 1.00 78.88 82 ALA A CA 1
ATOM 674 C C . ALA A 1 82 ? 2.284 7.701 -4.475 1.00 78.88 82 ALA A C 1
ATOM 676 O O . ALA A 1 82 ? 1.912 6.547 -4.265 1.00 78.88 82 ALA A O 1
ATOM 677 N N . VAL A 1 83 ? 1.400 8.670 -4.750 1.00 82.19 83 VAL A N 1
ATOM 678 C CA . VAL A 1 83 ? -0.052 8.415 -4.786 1.00 82.19 83 VAL A CA 1
ATOM 679 C C . VAL A 1 83 ? -0.425 7.392 -5.859 1.00 82.19 83 VAL A C 1
ATOM 681 O O . VAL A 1 83 ? -1.198 6.473 -5.585 1.00 82.19 83 VAL A O 1
ATOM 684 N N . ALA A 1 84 ? 0.111 7.528 -7.074 1.00 79.94 84 ALA A N 1
ATOM 685 C CA . ALA A 1 84 ? -0.170 6.605 -8.172 1.00 79.94 84 ALA A CA 1
ATOM 686 C C . ALA A 1 84 ? 0.351 5.188 -7.888 1.00 79.94 84 ALA A C 1
ATOM 688 O O . ALA A 1 84 ? -0.357 4.212 -8.139 1.00 79.94 84 ALA A O 1
ATOM 689 N N . TRP A 1 85 ? 1.552 5.085 -7.323 1.00 83.25 85 TRP A N 1
ATOM 690 C CA . TRP A 1 85 ? 2.195 3.836 -6.943 1.00 83.25 85 TRP A CA 1
ATOM 691 C C . TRP A 1 85 ? 1.367 3.082 -5.907 1.00 83.25 85 TRP A C 1
ATOM 693 O O . TRP A 1 85 ? 0.935 1.960 -6.171 1.00 83.25 85 TRP A O 1
ATOM 703 N N . TRP A 1 86 ? 1.052 3.710 -4.771 1.00 85.25 86 TRP A N 1
ATOM 704 C CA . TRP A 1 86 ? 0.291 3.061 -3.698 1.00 85.25 86 TRP A CA 1
ATOM 705 C C . TRP A 1 86 ? -1.153 2.746 -4.111 1.00 85.25 86 TRP A C 1
ATOM 707 O O . TRP A 1 86 ? -1.716 1.720 -3.717 1.00 85.25 86 TRP A O 1
ATOM 717 N N . ASN A 1 87 ? -1.743 3.555 -4.994 1.00 84.94 87 ASN A N 1
ATOM 718 C CA . ASN A 1 87 ? -3.025 3.227 -5.616 1.00 84.94 87 ASN A CA 1
ATOM 719 C C . ASN A 1 87 ? -2.943 2.012 -6.547 1.00 84.94 87 ASN A C 1
ATOM 721 O O . ASN A 1 87 ? -3.887 1.227 -6.595 1.00 84.94 87 ASN A O 1
ATOM 725 N N . SER A 1 88 ? -1.836 1.825 -7.262 1.00 80.94 88 SER A N 1
ATOM 726 C CA . SER A 1 88 ? -1.638 0.657 -8.123 1.00 80.94 88 SER A CA 1
ATOM 727 C C . SER A 1 88 ? -1.322 -0.605 -7.314 1.00 80.94 88 SER A C 1
ATOM 729 O O . SER A 1 88 ? -1.935 -1.647 -7.534 1.00 80.94 88 SER A O 1
ATOM 731 N N . ALA A 1 89 ? -0.397 -0.513 -6.355 1.00 81.19 89 ALA A N 1
ATOM 732 C CA . ALA A 1 89 ? 0.095 -1.648 -5.577 1.00 81.19 89 ALA A CA 1
ATOM 733 C C . ALA A 1 89 ? -0.931 -2.140 -4.540 1.00 81.19 89 ALA A C 1
ATOM 735 O O . ALA A 1 89 ? -1.237 -3.333 -4.461 1.00 81.19 89 ALA A O 1
ATOM 736 N N . LEU A 1 90 ? -1.513 -1.216 -3.769 1.00 84.06 90 LEU A N 1
ATOM 737 C CA . LEU A 1 90 ? -2.376 -1.539 -2.628 1.00 84.06 90 LEU A CA 1
ATOM 738 C C . LEU A 1 90 ? -3.843 -1.199 -2.856 1.00 84.06 90 LEU A C 1
ATOM 740 O O . LEU A 1 90 ? -4.679 -1.600 -2.052 1.00 84.06 90 LEU A O 1
ATOM 744 N N . LYS A 1 91 ? -4.182 -0.495 -3.945 1.00 88.19 91 LYS A N 1
ATOM 745 C CA . LYS A 1 91 ? -5.509 0.117 -4.129 1.00 88.19 91 LYS A CA 1
ATOM 746 C C . LYS A 1 91 ? -5.828 1.113 -3.005 1.00 88.19 91 LYS A C 1
ATOM 748 O O . LYS A 1 91 ? -6.970 1.191 -2.564 1.00 88.19 91 LYS A O 1
ATOM 753 N N . ALA A 1 92 ? -4.826 1.874 -2.552 1.00 87.94 92 ALA A N 1
ATOM 754 C CA . ALA A 1 92 ? -4.907 2.755 -1.383 1.00 87.94 92 ALA A CA 1
ATOM 755 C C . ALA A 1 92 ? -6.161 3.654 -1.350 1.00 87.94 92 ALA A C 1
ATOM 757 O O . ALA A 1 92 ? -6.917 3.592 -0.382 1.00 87.94 92 ALA A O 1
ATOM 758 N N . SER A 1 93 ? -6.461 4.399 -2.424 1.00 89.12 93 SER A N 1
ATOM 759 C CA . SER A 1 93 ? -7.673 5.236 -2.509 1.00 89.12 93 SER A CA 1
ATOM 760 C C . SER A 1 93 ? -8.969 4.449 -2.309 1.00 89.12 93 SER A C 1
ATOM 762 O O . SER A 1 93 ? -9.862 4.923 -1.617 1.00 89.12 93 SER A O 1
ATOM 764 N N . MET A 1 94 ? -9.071 3.241 -2.872 1.00 92.06 94 MET A N 1
ATOM 765 C CA . MET A 1 94 ? -10.267 2.409 -2.725 1.00 92.06 94 MET A CA 1
ATOM 766 C C . MET A 1 94 ? -10.494 2.057 -1.259 1.00 92.06 94 MET A C 1
ATOM 768 O O . MET A 1 94 ? -11.597 2.240 -0.758 1.00 92.06 94 MET A O 1
ATOM 772 N N . TRP A 1 95 ? -9.456 1.577 -0.572 1.00 91.44 95 TRP A N 1
ATOM 773 C CA . TRP A 1 95 ? -9.559 1.201 0.835 1.00 91.44 95 TRP A CA 1
ATOM 774 C C . TRP A 1 95 ? -9.822 2.406 1.729 1.00 91.44 95 TRP A C 1
ATOM 776 O O . TRP A 1 95 ? -10.652 2.326 2.628 1.00 91.44 95 TRP A O 1
ATOM 786 N N . TRP A 1 96 ? -9.177 3.538 1.454 1.00 92.00 96 TRP A N 1
ATOM 787 C CA . TRP A 1 96 ? -9.379 4.759 2.228 1.00 92.00 96 TRP A CA 1
ATOM 788 C C . TRP A 1 96 ? -10.815 5.302 2.132 1.00 92.00 96 TRP A C 1
ATOM 790 O O . TRP A 1 96 ? -11.329 5.869 3.093 1.00 92.00 96 TRP A O 1
ATOM 800 N N . GLU A 1 97 ? -11.488 5.104 0.996 1.00 91.62 97 GLU A N 1
ATOM 801 C CA . GLU A 1 97 ? -12.874 5.538 0.772 1.00 91.62 97 GLU A CA 1
ATOM 802 C C . GLU A 1 97 ? -13.933 4.585 1.359 1.00 91.62 97 GLU A C 1
ATOM 804 O O . GLU A 1 97 ? -15.116 4.941 1.439 1.00 91.62 97 GLU A O 1
ATOM 809 N N . LEU A 1 98 ? -13.551 3.377 1.791 1.00 92.12 98 LEU A N 1
ATOM 810 C CA . LEU A 1 98 ? -14.496 2.426 2.370 1.00 92.12 98 LEU A CA 1
ATOM 811 C C . LEU A 1 98 ? -14.979 2.873 3.753 1.00 92.12 98 LEU A C 1
ATOM 813 O O . LEU A 1 98 ? -14.215 3.219 4.651 1.00 92.12 98 LEU A O 1
ATOM 817 N N . LYS A 1 99 ? -16.296 2.768 3.951 1.00 90.81 99 LYS A N 1
ATOM 818 C CA . LYS A 1 99 ? -16.962 3.092 5.224 1.00 90.81 99 LYS A CA 1
ATOM 819 C C . LYS A 1 99 ? -16.687 2.072 6.329 1.00 90.81 99 LYS A C 1
ATOM 821 O O . LYS A 1 99 ? -16.931 2.360 7.495 1.00 90.81 99 LYS A O 1
ATOM 826 N N . SER A 1 100 ? -16.260 0.869 5.960 1.00 92.12 100 SER A N 1
ATOM 827 C CA . SER A 1 100 ? -15.984 -0.217 6.889 1.00 92.12 100 SER A CA 1
ATOM 828 C C . SER A 1 100 ? -14.939 -1.148 6.299 1.00 92.12 100 SER A C 1
ATOM 830 O O . SER A 1 100 ? -15.064 -1.551 5.142 1.00 92.12 100 SER A O 1
ATOM 832 N N . ILE A 1 101 ? -13.933 -1.484 7.101 1.00 92.31 101 ILE A N 1
ATOM 833 C CA . ILE A 1 101 ? -12.876 -2.436 6.763 1.00 92.31 101 ILE A CA 1
ATOM 834 C C . ILE A 1 101 ? -12.762 -3.444 7.897 1.00 92.31 101 ILE A C 1
ATOM 836 O O . ILE A 1 101 ? -12.799 -3.069 9.076 1.00 92.31 101 ILE A O 1
ATOM 840 N N . LYS A 1 102 ? -12.632 -4.728 7.546 1.00 91.38 102 LYS A N 1
ATOM 841 C CA . LYS A 1 102 ? -12.483 -5.786 8.546 1.00 91.38 102 LYS A CA 1
ATOM 842 C C . LYS A 1 102 ? -11.127 -5.667 9.251 1.00 91.38 102 LYS A C 1
ATOM 844 O O . LYS A 1 102 ? -10.149 -5.308 8.598 1.00 91.38 102 LYS A O 1
ATOM 849 N N . PRO A 1 103 ? -11.023 -6.072 10.527 1.00 91.56 103 PRO A N 1
ATOM 850 C CA . PRO A 1 103 ? -9.767 -6.080 11.289 1.00 91.56 103 PRO A CA 1
ATOM 851 C C . PRO A 1 103 ? -8.587 -6.667 10.518 1.00 91.56 103 PRO A C 1
ATOM 853 O O . PRO A 1 103 ? -7.544 -6.039 10.378 1.00 91.56 103 PRO A O 1
ATOM 856 N N . ARG A 1 104 ? -8.795 -7.842 9.916 1.00 89.94 104 ARG A N 1
ATOM 857 C CA . ARG A 1 104 ? -7.773 -8.523 9.121 1.00 89.94 104 ARG A CA 1
ATOM 858 C C . ARG A 1 104 ? -7.324 -7.730 7.897 1.00 89.94 104 ARG A C 1
ATOM 860 O O . ARG A 1 104 ? -6.132 -7.681 7.620 1.00 89.94 104 ARG A O 1
ATOM 867 N N . GLU A 1 105 ? -8.262 -7.128 7.172 1.00 90.56 105 GLU A N 1
ATOM 868 C CA . GLU A 1 105 ? -7.965 -6.312 5.989 1.00 90.56 105 GLU A CA 1
ATOM 869 C C . GLU A 1 105 ? -7.212 -5.040 6.395 1.00 90.56 105 GLU A C 1
ATOM 871 O O . GLU A 1 105 ? -6.227 -4.684 5.756 1.00 90.56 105 GLU A O 1
ATOM 876 N N . ALA A 1 106 ? -7.616 -4.401 7.496 1.00 91.31 106 ALA A N 1
ATOM 877 C CA . ALA A 1 106 ? -6.952 -3.220 8.033 1.00 91.31 106 ALA A CA 1
ATOM 878 C C . ALA A 1 106 ? -5.526 -3.527 8.514 1.00 91.31 106 ALA A C 1
ATOM 880 O O . ALA A 1 106 ? -4.606 -2.794 8.169 1.00 91.31 106 ALA A O 1
ATOM 881 N N . ALA A 1 107 ? -5.322 -4.630 9.242 1.00 91.12 107 ALA A N 1
ATOM 882 C CA . ALA A 1 107 ? -3.996 -5.061 9.683 1.00 91.12 107 ALA A CA 1
ATOM 883 C C . ALA A 1 107 ? -3.074 -5.354 8.490 1.00 91.12 107 ALA A C 1
ATOM 885 O O . ALA A 1 107 ? -1.929 -4.921 8.469 1.00 91.12 107 ALA A O 1
ATOM 886 N N . MET A 1 108 ? -3.587 -6.028 7.455 1.00 88.75 108 MET A N 1
ATOM 887 C CA . MET A 1 108 ? -2.828 -6.263 6.224 1.00 88.75 108 MET A CA 1
ATOM 888 C C . MET A 1 108 ? -2.423 -4.958 5.540 1.00 88.75 108 MET A C 1
ATOM 890 O O . MET A 1 108 ? -1.260 -4.793 5.183 1.00 88.75 108 MET A O 1
ATOM 894 N N . LEU A 1 109 ? -3.367 -4.025 5.396 1.00 90.25 109 LEU A N 1
ATOM 895 C CA . LEU A 1 109 ? -3.103 -2.729 4.780 1.00 90.25 109 LEU A CA 1
ATOM 896 C C . LEU A 1 109 ? -2.067 -1.942 5.576 1.00 90.25 109 LEU A C 1
ATOM 898 O O . LEU A 1 109 ? -1.123 -1.446 4.979 1.00 90.25 109 LEU A O 1
ATOM 902 N N . LEU A 1 110 ? -2.170 -1.880 6.904 1.00 90.25 110 LEU A N 1
ATOM 903 C CA . LEU A 1 110 ? -1.169 -1.208 7.741 1.00 90.25 110 LEU A CA 1
ATOM 904 C C . LEU A 1 110 ? 0.211 -1.868 7.680 1.00 90.25 110 LEU A C 1
ATOM 906 O O . LEU A 1 110 ? 1.201 -1.197 7.936 1.00 90.25 110 LEU A O 1
ATOM 910 N N . CYS A 1 111 ? 0.298 -3.132 7.268 1.00 87.62 111 CYS A N 1
ATOM 911 C CA . CYS A 1 111 ? 1.564 -3.806 6.996 1.00 87.62 111 CYS A CA 1
ATOM 912 C C . CYS A 1 111 ? 2.046 -3.705 5.540 1.00 87.62 111 CYS A C 1
ATOM 914 O O . CYS A 1 111 ? 3.010 -4.367 5.174 1.00 87.62 111 CYS A O 1
ATOM 916 N N . GLY A 1 112 ? 1.394 -2.902 4.696 1.00 85.38 112 GLY A N 1
ATOM 917 C CA . GLY A 1 112 ? 1.783 -2.746 3.290 1.00 85.38 112 GLY A CA 1
ATOM 918 C C . GLY A 1 112 ? 1.400 -3.934 2.409 1.00 85.38 112 GLY A C 1
ATOM 919 O O . GLY A 1 112 ? 1.972 -4.120 1.338 1.00 85.38 112 GLY A O 1
ATOM 920 N N . LEU A 1 113 ? 0.421 -4.740 2.831 1.00 86.06 113 LEU A N 1
ATOM 921 C CA . LEU A 1 113 ? -0.093 -5.863 2.055 1.00 86.06 113 LEU A CA 1
ATOM 922 C C . LEU A 1 113 ? -1.462 -5.546 1.464 1.00 86.06 113 LEU A C 1
ATOM 924 O O . LEU A 1 113 ? -2.363 -5.052 2.142 1.00 86.06 113 LEU A O 1
ATOM 928 N N . ASN A 1 114 ? -1.652 -5.912 0.198 1.00 85.19 114 ASN A N 1
ATOM 929 C CA . ASN A 1 114 ? -2.947 -5.806 -0.463 1.00 85.19 114 ASN A CA 1
ATOM 930 C C . ASN A 1 114 ? -3.833 -7.011 -0.085 1.00 85.19 114 ASN A C 1
ATOM 932 O O . ASN A 1 114 ? -3.489 -8.135 -0.465 1.00 85.19 114 ASN A O 1
ATOM 936 N N . PRO A 1 115 ? -5.000 -6.822 0.565 1.00 86.31 115 PRO A N 1
ATOM 937 C CA . PRO A 1 115 ? -5.909 -7.922 0.913 1.00 86.31 115 PRO A CA 1
ATOM 938 C C . PRO A 1 115 ? -6.446 -8.701 -0.296 1.00 86.31 115 PRO A C 1
ATOM 940 O O . PRO A 1 115 ? -6.917 -9.826 -0.158 1.00 86.31 115 PRO A O 1
ATOM 943 N N . HIS A 1 116 ? -6.388 -8.106 -1.490 1.00 83.06 116 HIS A N 1
ATOM 944 C CA . HIS A 1 116 ? -6.782 -8.743 -2.747 1.00 83.06 116 HIS A CA 1
ATOM 945 C C . HIS A 1 116 ? -5.604 -9.332 -3.538 1.00 83.06 116 HIS A C 1
ATOM 947 O O . HIS A 1 116 ? -5.804 -9.805 -4.658 1.00 83.06 116 HIS A O 1
ATOM 953 N N . GLY A 1 117 ? -4.381 -9.277 -3.005 1.00 75.12 117 GLY A N 1
ATOM 954 C CA . GLY A 1 117 ? -3.211 -9.889 -3.628 1.00 75.12 117 GLY A CA 1
ATOM 955 C C . GLY A 1 117 ? -3.308 -11.417 -3.654 1.00 75.12 117 GLY A C 1
ATOM 956 O O . GLY A 1 117 ? -3.937 -12.029 -2.796 1.00 75.12 117 GLY A O 1
ATOM 957 N N . ARG A 1 118 ? -2.662 -12.063 -4.632 1.00 62.03 118 ARG A N 1
ATOM 958 C CA . ARG A 1 118 ? -2.580 -13.538 -4.682 1.00 62.03 118 ARG A CA 1
ATOM 959 C C . ARG A 1 118 ? -1.809 -14.136 -3.498 1.00 62.03 118 ARG A C 1
ATOM 961 O O . ARG A 1 118 ? -2.054 -15.283 -3.150 1.00 62.03 118 ARG A O 1
ATOM 968 N N . GLU A 1 119 ? -0.942 -13.345 -2.873 1.00 62.91 119 GLU A N 1
ATOM 969 C CA . GLU A 1 119 ? -0.102 -13.713 -1.723 1.00 62.91 119 GLU A CA 1
ATOM 970 C C . GLU A 1 119 ? -0.599 -13.058 -0.418 1.00 62.91 119 GLU A C 1
ATOM 972 O O . GLU A 1 119 ? 0.168 -12.806 0.502 1.00 62.91 119 GLU A O 1
ATOM 977 N N . ALA A 1 120 ? -1.900 -12.749 -0.343 1.00 62.03 120 ALA A N 1
ATOM 978 C CA . ALA A 1 120 ? -2.575 -12.044 0.752 1.00 62.03 120 ALA A CA 1
ATOM 979 C C . ALA A 1 120 ? -2.686 -12.856 2.066 1.00 62.03 120 ALA A C 1
ATOM 981 O O . ALA A 1 120 ? -3.750 -12.960 2.682 1.00 62.03 120 ALA A O 1
ATOM 982 N N . THR A 1 121 ? -1.584 -13.427 2.532 1.00 64.62 121 THR A N 1
ATOM 983 C CA . THR A 1 121 ? -1.440 -14.006 3.867 1.00 64.62 121 THR A CA 1
ATOM 984 C C . THR A 1 121 ? -0.452 -13.143 4.632 1.00 64.62 121 THR A C 1
ATOM 986 O O . THR A 1 121 ? 0.670 -12.981 4.177 1.00 64.62 121 THR A O 1
ATOM 989 N N . GLY A 1 122 ? -0.827 -12.589 5.790 1.00 60.03 122 GLY A N 1
ATOM 990 C CA . GLY A 1 122 ? 0.099 -11.774 6.598 1.00 60.03 122 GLY A CA 1
ATOM 991 C C . GLY A 1 122 ? 1.350 -12.524 7.082 1.00 60.03 122 GLY A C 1
ATOM 992 O O . GLY A 1 122 ? 2.297 -11.907 7.549 1.00 60.03 122 GLY A O 1
ATOM 993 N N . GLU A 1 123 ? 1.385 -13.846 6.898 1.00 59.88 123 GLU A N 1
ATOM 994 C CA . GLU A 1 123 ? 2.561 -14.713 7.045 1.00 59.88 123 GLU A CA 1
ATOM 995 C C . GLU A 1 123 ? 3.618 -14.523 5.941 1.00 59.88 123 GLU A C 1
ATOM 997 O O . GLU A 1 123 ? 4.732 -15.011 6.085 1.00 59.88 123 GLU A O 1
ATOM 1002 N N . ALA A 1 124 ? 3.289 -13.820 4.852 1.00 61.31 124 ALA A N 1
ATOM 1003 C CA . ALA A 1 124 ? 4.211 -13.514 3.758 1.00 61.31 124 ALA A CA 1
ATOM 1004 C C . ALA A 1 124 ? 5.164 -12.345 4.076 1.00 61.31 124 ALA A C 1
ATOM 1006 O O . ALA A 1 124 ? 6.053 -12.049 3.279 1.00 61.31 124 ALA A O 1
ATOM 1007 N N . LEU A 1 125 ? 4.992 -11.670 5.221 1.00 64.00 125 LEU A N 1
ATOM 1008 C CA . LEU A 1 125 ? 5.905 -10.613 5.656 1.00 64.00 125 LEU A CA 1
ATOM 1009 C C . LEU A 1 125 ? 7.256 -11.200 6.054 1.00 64.00 125 LEU A C 1
ATOM 1011 O O . LEU A 1 125 ? 7.337 -12.221 6.739 1.00 64.00 125 LEU A O 1
ATOM 1015 N N . ALA A 1 126 ? 8.324 -10.512 5.653 1.00 56.41 126 ALA A N 1
ATOM 1016 C CA . ALA A 1 126 ? 9.665 -10.856 6.089 1.00 56.41 126 ALA A CA 1
ATOM 1017 C C . ALA A 1 126 ? 9.773 -10.723 7.623 1.00 56.41 126 ALA A C 1
ATOM 1019 O O . ALA A 1 126 ? 9.214 -9.786 8.202 1.00 56.41 126 ALA A O 1
ATOM 1020 N N . PRO A 1 127 ? 10.521 -11.615 8.296 1.00 58.19 127 PRO A N 1
ATOM 1021 C CA . PRO A 1 127 ? 10.736 -11.522 9.739 1.00 58.19 127 PRO A CA 1
ATOM 1022 C C . PRO A 1 127 ? 11.482 -10.242 10.153 1.00 58.19 127 PRO A C 1
ATOM 1024 O O . PRO A 1 127 ? 11.358 -9.820 11.294 1.00 58.19 127 PRO A O 1
ATOM 1027 N N . GLU A 1 128 ? 12.212 -9.607 9.228 1.00 53.81 128 GLU A N 1
ATOM 1028 C CA . GLU A 1 128 ? 13.048 -8.421 9.478 1.00 53.81 128 GLU A CA 1
ATOM 1029 C C . GLU A 1 128 ? 12.613 -7.183 8.658 1.00 53.81 128 GLU A C 1
ATOM 1031 O O . GLU A 1 128 ? 13.389 -6.247 8.480 1.00 53.81 128 GLU A O 1
ATOM 1036 N N . GLY A 1 129 ? 11.384 -7.172 8.125 1.00 58.78 129 GLY A N 1
ATOM 1037 C CA . GLY A 1 129 ? 10.825 -6.031 7.384 1.00 58.78 129 GLY A CA 1
ATOM 1038 C C . GLY A 1 129 ? 10.085 -5.037 8.281 1.00 58.78 129 GLY A C 1
ATOM 1039 O O . GLY A 1 129 ? 9.637 -5.397 9.364 1.00 58.78 129 GLY A O 1
ATOM 1040 N N . GLU A 1 130 ? 9.925 -3.795 7.820 1.00 68.62 130 GLU A N 1
ATOM 1041 C CA . GLU A 1 130 ? 9.044 -2.815 8.458 1.00 68.62 130 GLU A CA 1
ATOM 1042 C C . GLU A 1 130 ? 7.667 -2.844 7.780 1.00 68.62 130 GLU A C 1
ATOM 1044 O O . GLU A 1 130 ? 7.561 -2.464 6.611 1.00 68.62 130 GLU A O 1
ATOM 1049 N N . PRO A 1 131 ? 6.592 -3.241 8.478 1.00 70.25 131 PRO A N 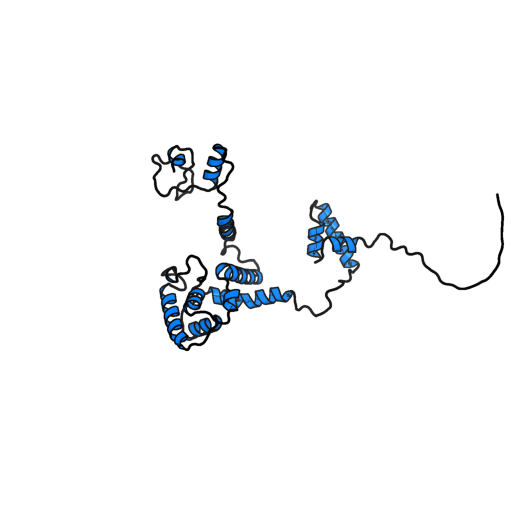1
ATOM 1050 C CA . PRO A 1 131 ? 6.520 -3.945 9.759 1.00 70.25 131 PRO A CA 1
ATOM 1051 C C . PRO A 1 131 ? 6.687 -5.466 9.597 1.00 70.25 131 PRO A C 1
ATOM 1053 O O . PRO A 1 131 ? 6.422 -6.042 8.538 1.00 70.25 131 PRO A O 1
ATOM 1056 N N . SER A 1 132 ? 7.121 -6.120 10.673 1.00 79.75 132 SER A N 1
ATOM 1057 C CA . SER A 1 132 ? 7.474 -7.540 10.674 1.00 79.75 132 SER A CA 1
ATOM 1058 C C . SER A 1 132 ? 6.239 -8.446 10.719 1.00 79.75 132 SER A C 1
ATOM 1060 O O . SER A 1 132 ? 5.114 -8.021 11.007 1.00 79.75 132 SER A O 1
ATOM 1062 N N . ALA A 1 133 ? 6.444 -9.747 10.504 1.00 80.81 133 ALA A N 1
ATOM 1063 C CA . ALA A 1 133 ? 5.387 -10.741 10.693 1.00 80.81 133 ALA A CA 1
ATOM 1064 C C . ALA A 1 133 ? 4.808 -10.748 12.127 1.00 80.81 133 ALA A C 1
ATOM 1066 O O . ALA A 1 133 ? 3.632 -11.074 12.314 1.00 80.81 133 ALA A O 1
ATOM 1067 N N . ASP A 1 134 ? 5.598 -10.390 13.142 1.00 82.12 134 ASP A N 1
ATOM 1068 C CA . ASP A 1 134 ? 5.127 -10.318 14.530 1.00 82.12 134 ASP A CA 1
ATOM 1069 C C . ASP A 1 134 ? 4.370 -9.016 14.823 1.00 82.12 134 ASP A C 1
ATOM 1071 O O . ASP A 1 134 ? 3.369 -9.043 15.549 1.00 82.12 134 ASP A O 1
ATOM 1075 N N . ASP A 1 135 ? 4.752 -7.908 14.184 1.00 84.88 135 ASP A N 1
ATOM 1076 C CA . ASP A 1 135 ? 3.983 -6.659 14.225 1.00 84.88 135 ASP A CA 1
ATOM 1077 C C . ASP A 1 135 ? 2.591 -6.860 13.616 1.00 84.88 135 ASP A C 1
ATOM 1079 O O . ASP A 1 135 ? 1.588 -6.448 14.201 1.00 84.88 135 ASP A O 1
ATOM 1083 N N . TYR A 1 136 ? 2.503 -7.593 12.500 1.00 87.81 136 TYR A N 1
ATOM 1084 C CA . TYR A 1 136 ? 1.224 -7.965 11.893 1.00 87.81 136 TYR A CA 1
ATOM 1085 C C . TYR A 1 136 ? 0.333 -8.778 12.840 1.00 87.81 136 TYR A C 1
ATOM 1087 O O . TYR A 1 136 ? -0.849 -8.465 13.001 1.00 87.81 136 TYR A O 1
ATOM 1095 N N . LYS A 1 137 ? 0.876 -9.819 13.489 1.00 87.69 137 LYS A N 1
ATOM 1096 C CA . LYS A 1 137 ? 0.109 -10.631 14.455 1.00 87.69 137 LYS A CA 1
ATOM 1097 C C . LYS A 1 137 ? -0.369 -9.786 15.631 1.00 87.69 137 LYS A C 1
ATOM 1099 O O . LYS A 1 137 ? -1.497 -9.958 16.092 1.00 87.69 137 LYS A O 1
ATOM 1104 N N . THR A 1 138 ? 0.482 -8.876 16.099 1.00 89.25 138 THR A N 1
ATOM 1105 C CA . THR A 1 138 ? 0.168 -7.962 17.197 1.00 89.25 138 THR A CA 1
ATOM 1106 C C . THR A 1 138 ? -0.968 -7.022 16.797 1.00 89.25 138 THR A C 1
ATOM 1108 O O . THR A 1 138 ? -1.988 -6.982 17.486 1.00 89.25 138 THR A O 1
ATOM 1111 N N . LEU A 1 139 ? -0.858 -6.352 15.645 1.00 90.00 139 LEU A N 1
ATOM 1112 C CA . LEU A 1 139 ? -1.918 -5.519 15.067 1.00 90.00 139 LEU A CA 1
ATOM 1113 C C . LEU A 1 139 ? -3.236 -6.281 14.944 1.00 90.00 139 LEU A C 1
ATOM 1115 O O . LEU A 1 139 ? -4.265 -5.816 15.431 1.00 90.00 139 LEU A O 1
ATOM 1119 N N . LEU A 1 140 ? -3.201 -7.474 14.345 1.00 91.12 140 LEU A N 1
ATOM 1120 C CA . LEU A 1 140 ? -4.390 -8.293 14.144 1.00 91.12 140 LEU A CA 1
ATOM 1121 C C . LEU A 1 140 ? -5.069 -8.640 15.471 1.00 91.12 140 LEU A C 1
ATOM 1123 O O . LEU A 1 140 ? -6.283 -8.500 15.589 1.00 91.12 140 LEU A O 1
ATOM 1127 N N . ARG A 1 141 ? -4.294 -9.029 16.491 1.00 91.44 141 ARG A N 1
ATOM 1128 C CA . ARG A 1 141 ? -4.836 -9.364 17.810 1.00 91.44 141 ARG A CA 1
ATOM 1129 C C . ARG A 1 141 ? -5.529 -8.172 18.466 1.00 91.44 141 ARG A C 1
ATOM 1131 O O . ARG A 1 141 ? -6.616 -8.347 19.010 1.00 91.44 141 ARG A O 1
ATOM 1138 N N . TYR A 1 142 ? -4.919 -6.988 18.416 1.00 90.81 142 TYR A N 1
ATOM 1139 C CA . TYR A 1 142 ? -5.531 -5.773 18.956 1.00 90.81 142 TYR A CA 1
ATOM 1140 C C . TYR A 1 142 ? -6.769 -5.353 18.162 1.00 90.81 142 TYR A C 1
ATOM 1142 O O . TYR A 1 142 ? -7.740 -4.889 18.752 1.00 90.81 142 TYR A O 1
ATOM 1150 N N . PHE A 1 143 ? -6.759 -5.521 16.840 1.00 91.94 143 PHE A N 1
ATOM 1151 C CA . PHE A 1 143 ? -7.892 -5.138 16.003 1.00 91.94 143 PHE A CA 1
ATOM 1152 C C . PHE A 1 143 ? -9.070 -6.096 16.174 1.00 91.94 143 PHE A C 1
ATOM 1154 O O . PHE A 1 143 ? -10.210 -5.645 16.190 1.00 91.94 143 PHE A O 1
ATOM 1161 N N . ASP A 1 144 ? -8.813 -7.396 16.335 1.00 90.31 144 ASP A N 1
ATOM 1162 C CA . ASP A 1 144 ? -9.852 -8.390 16.619 1.00 90.31 144 ASP A CA 1
ATOM 1163 C C . ASP A 1 144 ? -10.513 -8.161 17.986 1.00 90.31 144 ASP A C 1
ATOM 1165 O O . ASP A 1 144 ? -11.724 -8.339 18.105 1.00 90.31 144 ASP A O 1
ATOM 1169 N N . ASP A 1 145 ? -9.746 -7.747 18.999 1.00 88.00 145 ASP A N 1
ATOM 1170 C CA . ASP A 1 145 ? -10.266 -7.390 20.328 1.00 88.00 145 ASP A CA 1
ATOM 1171 C C . ASP A 1 145 ? -11.157 -6.141 20.249 1.00 88.00 145 ASP A C 1
ATOM 1173 O O . ASP A 1 145 ? -12.328 -6.158 20.618 1.00 88.00 145 ASP A O 1
ATOM 1177 N N . GLU A 1 146 ? -10.639 -5.083 19.630 1.00 85.62 146 GLU A N 1
ATOM 1178 C CA . GLU A 1 146 ? -11.328 -3.805 19.455 1.00 85.62 146 GLU A CA 1
ATOM 1179 C C . GLU A 1 146 ? -12.571 -3.932 18.542 1.00 85.62 146 GLU A C 1
ATOM 1181 O O . GLU A 1 146 ? -13.538 -3.177 18.664 1.00 85.62 146 GLU A O 1
ATOM 1186 N N . ALA A 1 147 ? -12.601 -4.884 17.605 1.00 84.81 147 ALA A N 1
ATOM 1187 C CA . ALA A 1 147 ? -13.746 -5.131 16.721 1.00 84.81 147 ALA A CA 1
ATOM 1188 C C . ALA A 1 147 ? -14.930 -5.841 17.387 1.00 84.81 147 ALA A C 1
ATOM 1190 O O . ALA A 1 147 ? -16.016 -5.871 16.798 1.00 84.81 147 ALA A O 1
ATOM 1191 N N . GLN A 1 148 ? -14.761 -6.372 18.602 1.00 80.06 148 GLN A N 1
ATOM 1192 C CA . GLN A 1 148 ? -15.869 -6.967 19.356 1.00 80.06 148 GLN A CA 1
ATOM 1193 C C . GLN A 1 148 ? -16.953 -5.943 19.718 1.00 80.06 148 GLN A C 1
ATOM 1195 O O . GLN A 1 148 ? -18.110 -6.319 19.900 1.00 80.06 148 GLN A O 1
ATOM 1200 N N . ASP A 1 149 ? -16.623 -4.650 19.692 1.00 74.38 149 ASP A N 1
ATOM 1201 C CA . ASP A 1 149 ? -17.549 -3.544 19.957 1.00 74.38 149 ASP A CA 1
ATOM 1202 C C . ASP A 1 149 ? -18.595 -3.302 18.843 1.00 74.38 149 ASP A C 1
ATOM 1204 O O . ASP A 1 149 ? -19.353 -2.332 18.896 1.00 74.38 149 ASP A O 1
ATOM 1208 N N . ALA A 1 150 ? -18.656 -4.165 17.818 1.00 68.38 150 ALA A N 1
ATOM 1209 C CA . ALA A 1 150 ? -19.623 -4.154 16.708 1.00 68.38 150 ALA A CA 1
ATOM 1210 C C . ALA A 1 150 ? -19.678 -2.857 15.871 1.00 68.38 150 ALA A C 1
ATOM 1212 O O . ALA A 1 150 ? -20.561 -2.689 15.024 1.00 68.38 150 ALA A O 1
ATOM 1213 N N . GLN A 1 151 ? -18.726 -1.943 16.059 1.00 77.31 151 GLN A N 1
ATOM 1214 C CA . GLN A 1 151 ? -18.642 -0.715 15.281 1.00 77.31 151 GLN A CA 1
ATOM 1215 C C . GLN A 1 151 ? -17.907 -0.951 13.962 1.00 77.31 151 GLN A C 1
ATOM 1217 O O . GLN A 1 151 ? -16.770 -1.420 13.921 1.00 77.31 151 GLN A O 1
ATOM 1222 N N . ALA A 1 152 ? -18.559 -0.573 12.864 1.00 82.69 152 ALA A N 1
ATOM 1223 C CA . ALA A 1 152 ? -17.909 -0.462 11.569 1.00 82.69 152 ALA A CA 1
ATOM 1224 C C . ALA A 1 152 ? -16.841 0.640 11.631 1.00 82.69 152 ALA A C 1
ATOM 1226 O O . ALA A 1 152 ? -17.175 1.795 11.897 1.00 82.69 152 ALA A O 1
ATOM 1227 N N . ARG A 1 153 ? -15.577 0.282 11.375 1.00 89.12 153 ARG A N 1
ATOM 1228 C CA . ARG A 1 153 ? -14.450 1.223 11.380 1.00 89.12 153 ARG A CA 1
ATOM 1229 C C . ARG A 1 153 ? -13.841 1.417 9.992 1.00 89.12 153 ARG A C 1
ATOM 1231 O O . ARG A 1 153 ? -13.723 0.459 9.227 1.00 89.12 153 ARG A O 1
ATOM 1238 N N . THR A 1 154 ? -13.460 2.650 9.673 1.00 93.31 154 THR A N 1
ATOM 1239 C CA . THR A 1 154 ? -12.724 3.009 8.446 1.00 93.31 154 THR A CA 1
ATOM 1240 C C . THR A 1 154 ? -11.223 2.741 8.603 1.00 93.31 154 THR A C 1
ATOM 1242 O O . THR A 1 154 ? -10.738 2.558 9.721 1.00 93.31 154 THR A O 1
ATOM 1245 N N . LEU A 1 155 ? -10.458 2.763 7.501 1.00 92.25 155 LEU A N 1
ATOM 1246 C CA . LEU A 1 155 ? -8.993 2.614 7.563 1.00 92.25 155 LEU A CA 1
ATOM 1247 C C . LEU A 1 155 ? -8.341 3.679 8.451 1.00 92.25 155 LEU A C 1
ATOM 1249 O O . LEU A 1 155 ? -7.452 3.371 9.236 1.00 92.25 155 LEU A O 1
ATOM 1253 N N . GLN A 1 156 ? -8.830 4.917 8.357 1.00 92.88 156 GLN A N 1
ATOM 1254 C CA . GLN A 1 156 ? -8.345 6.032 9.164 1.00 92.88 156 GLN A CA 1
ATOM 1255 C C . GLN A 1 156 ? -8.526 5.766 10.664 1.00 92.88 156 GLN A C 1
ATOM 1257 O O . GLN A 1 156 ? -7.607 5.981 11.442 1.00 92.88 156 GLN A O 1
ATOM 1262 N N . GLN A 1 157 ? -9.681 5.235 11.075 1.00 92.56 157 GLN A N 1
ATOM 1263 C CA . GLN A 1 157 ? -9.934 4.921 12.483 1.00 92.56 157 GLN A CA 1
ATOM 1264 C C . GLN A 1 157 ? -9.038 3.788 12.998 1.00 92.56 157 GLN A C 1
ATOM 1266 O O . GLN A 1 157 ? -8.631 3.812 14.160 1.00 92.56 157 GLN A O 1
ATOM 1271 N N . TRP A 1 158 ? -8.721 2.811 12.144 1.00 93.25 158 TRP A N 1
ATOM 1272 C CA . TRP A 1 158 ? -7.769 1.750 12.467 1.00 93.25 158 TRP A CA 1
ATOM 1273 C C . TRP A 1 158 ? -6.336 2.275 12.597 1.00 93.25 158 TRP A C 1
ATOM 1275 O O . TRP A 1 158 ? -5.653 1.906 13.550 1.00 93.25 158 TRP A O 1
ATOM 1285 N N . LEU A 1 159 ? -5.909 3.174 11.705 1.00 92.75 159 LEU A N 1
ATOM 1286 C CA . LEU A 1 159 ? -4.616 3.858 11.804 1.00 92.75 159 LEU A CA 1
ATOM 1287 C C . LEU A 1 159 ? -4.529 4.684 13.095 1.00 92.75 159 LEU A C 1
ATOM 1289 O O . LEU A 1 159 ? -3.601 4.507 13.876 1.00 92.75 159 LEU A O 1
ATOM 1293 N N . ASP A 1 160 ? -5.538 5.507 13.391 1.00 92.19 160 ASP A N 1
ATOM 1294 C CA . ASP A 1 160 ? -5.588 6.307 14.622 1.00 92.19 160 ASP A CA 1
ATOM 1295 C C . ASP A 1 160 ? -5.560 5.430 15.883 1.00 92.19 160 ASP A C 1
ATOM 1297 O O . ASP A 1 160 ? -5.038 5.820 16.930 1.00 92.19 160 ASP A O 1
ATOM 1301 N N . PHE A 1 161 ? -6.161 4.242 15.829 1.00 91.69 161 PHE A N 1
ATOM 1302 C CA . PHE A 1 161 ? -6.096 3.276 16.919 1.00 91.69 161 PHE A CA 1
ATOM 1303 C C . PHE A 1 161 ? -4.696 2.663 17.062 1.00 91.69 161 PHE A C 1
ATOM 1305 O O . PHE A 1 161 ? -4.172 2.650 18.177 1.00 91.69 161 PHE A O 1
ATOM 1312 N N . ALA A 1 162 ? -4.074 2.228 15.963 1.00 91.12 162 ALA A N 1
ATOM 1313 C CA . ALA A 1 162 ? -2.709 1.704 15.959 1.00 91.12 162 ALA A CA 1
ATOM 1314 C C . ALA A 1 162 ? -1.713 2.731 16.517 1.00 91.12 162 ALA A C 1
ATOM 1316 O O . ALA A 1 162 ? -0.994 2.430 17.472 1.00 91.12 162 ALA A O 1
ATOM 1317 N N . THR A 1 163 ? -1.777 3.976 16.040 1.00 91.75 163 THR A N 1
ATOM 1318 C CA . THR A 1 163 ? -0.934 5.081 16.511 1.00 91.75 163 THR A CA 1
ATOM 1319 C C . THR A 1 163 ? -1.145 5.368 17.998 1.00 91.75 163 THR A C 1
ATOM 1321 O O . THR A 1 163 ? -0.180 5.507 18.746 1.00 91.75 163 THR A O 1
ATOM 1324 N N . ARG A 1 164 ? -2.397 5.395 18.485 1.00 91.94 164 ARG A N 1
ATOM 1325 C CA . ARG A 1 164 ? -2.691 5.596 19.921 1.00 91.94 164 ARG A CA 1
ATOM 1326 C C . ARG A 1 164 ? -2.183 4.460 20.807 1.00 91.94 164 ARG A C 1
ATOM 1328 O O . ARG A 1 164 ? -1.886 4.694 21.977 1.00 91.94 164 ARG A O 1
ATOM 1335 N N . LYS A 1 165 ? -2.122 3.238 20.279 1.00 89.38 165 LYS A N 1
ATOM 1336 C CA . LYS A 1 165 ? -1.605 2.054 20.977 1.00 89.38 165 LYS A CA 1
ATOM 1337 C C . LYS A 1 165 ? -0.091 1.883 20.819 1.00 89.38 165 LYS A C 1
ATOM 1339 O O . LYS A 1 165 ? 0.461 0.995 21.460 1.00 89.38 165 LYS A O 1
ATOM 1344 N N . GLY A 1 166 ? 0.567 2.729 20.022 1.00 90.38 166 GLY A N 1
ATOM 1345 C CA . GLY A 1 166 ? 1.999 2.632 19.738 1.00 90.38 166 GLY A CA 1
ATOM 1346 C C . GLY A 1 166 ? 2.360 1.391 18.922 1.00 90.38 166 GLY A C 1
ATOM 1347 O O . GLY A 1 166 ? 3.434 0.833 19.121 1.00 90.38 166 GLY A O 1
ATOM 1348 N N . LEU A 1 167 ? 1.448 0.920 18.066 1.00 90.25 167 LEU A N 1
ATOM 1349 C CA . LEU A 1 167 ? 1.688 -0.228 17.195 1.00 90.25 167 LEU A CA 1
ATOM 1350 C C . LEU A 1 167 ? 2.421 0.228 15.933 1.00 90.25 167 LEU A C 1
ATOM 1352 O O . LEU A 1 167 ? 2.035 1.226 15.329 1.00 90.25 167 LEU A O 1
ATOM 1356 N N . SER A 1 168 ? 3.447 -0.523 15.538 1.00 87.75 168 SER A N 1
ATOM 1357 C CA . SER A 1 168 ? 4.208 -0.274 14.315 1.00 87.75 168 SER A CA 1
ATOM 1358 C C . SER A 1 168 ? 3.345 -0.515 13.077 1.00 87.75 168 SER A C 1
ATOM 1360 O O . SER A 1 168 ? 2.712 -1.564 12.948 1.00 87.75 168 SER A O 1
ATOM 1362 N N . HIS A 1 169 ? 3.355 0.430 12.142 1.00 88.81 169 HIS A N 1
ATOM 1363 C CA . HIS A 1 169 ? 2.734 0.310 10.825 1.00 88.81 169 HIS A CA 1
ATOM 1364 C C . HIS A 1 169 ? 3.729 0.731 9.744 1.00 88.81 169 HIS A C 1
ATOM 1366 O O . HIS A 1 169 ? 4.726 1.390 10.016 1.00 88.81 169 HIS A O 1
ATOM 1372 N N . HIS A 1 170 ? 3.473 0.324 8.509 1.00 86.81 170 HIS A N 1
ATOM 1373 C CA . HIS A 1 170 ? 4.348 0.597 7.380 1.00 86.81 170 HIS A CA 1
ATOM 1374 C C . HIS A 1 170 ? 4.261 2.065 6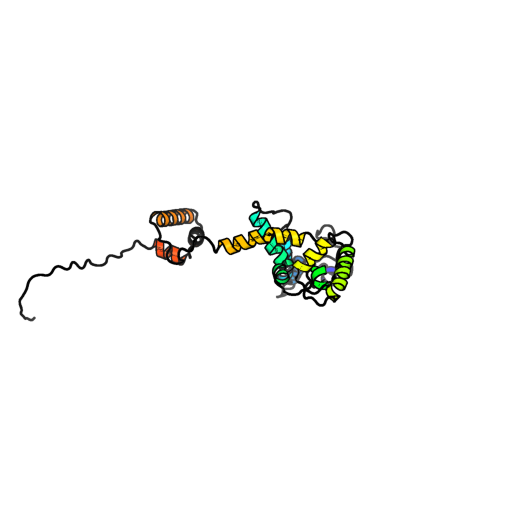.951 1.00 86.81 170 HIS A C 1
ATOM 1376 O O . HIS A 1 170 ? 3.164 2.601 6.775 1.00 86.81 170 HIS A O 1
ATOM 1382 N N . SER A 1 171 ? 5.412 2.658 6.629 1.00 85.94 171 SER A N 1
ATOM 1383 C CA . SER A 1 171 ? 5.541 4.038 6.137 1.00 85.94 171 SER A CA 1
ATOM 1384 C C . SER A 1 171 ? 4.691 4.395 4.908 1.00 85.94 171 SER A C 1
ATOM 1386 O O . SER A 1 171 ? 4.464 5.577 4.660 1.00 85.94 171 SER A O 1
ATOM 1388 N N . TRP A 1 172 ? 4.195 3.420 4.130 1.00 87.25 172 TRP A N 1
ATOM 1389 C CA . TRP A 1 172 ? 3.484 3.696 2.879 1.00 87.25 172 TRP A CA 1
ATOM 1390 C C . TRP A 1 172 ? 2.252 4.563 3.114 1.00 87.25 172 TRP A C 1
ATOM 1392 O O . TRP A 1 172 ? 1.902 5.384 2.268 1.00 87.25 172 TRP A O 1
ATOM 1402 N N . ILE A 1 173 ? 1.576 4.360 4.251 1.00 87.94 173 ILE A N 1
ATOM 1403 C CA . ILE A 1 173 ? 0.334 5.059 4.558 1.00 87.94 173 ILE A CA 1
ATOM 1404 C C . ILE A 1 173 ? 0.618 6.518 4.893 1.00 87.94 173 ILE A C 1
ATOM 1406 O O . ILE A 1 173 ? -0.124 7.390 4.448 1.00 87.94 173 ILE A O 1
ATOM 1410 N N . ASP A 1 174 ? 1.731 6.783 5.575 1.00 87.38 174 ASP A N 1
ATOM 1411 C CA . ASP A 1 174 ? 2.186 8.127 5.912 1.00 87.38 174 ASP A CA 1
ATOM 1412 C C . ASP A 1 174 ? 2.675 8.859 4.654 1.00 87.38 174 ASP A C 1
ATOM 1414 O O . ASP A 1 174 ? 2.216 9.967 4.372 1.00 87.38 174 ASP A O 1
ATOM 1418 N N . GLU A 1 175 ? 3.494 8.202 3.824 1.00 85.94 175 GLU A N 1
ATOM 1419 C CA . GLU A 1 175 ? 3.942 8.727 2.525 1.00 85.94 175 GLU A CA 1
ATOM 1420 C C . GLU A 1 175 ? 2.759 9.051 1.600 1.00 85.94 175 GLU A C 1
ATOM 1422 O O . GLU A 1 175 ? 2.719 10.089 0.932 1.00 85.94 175 GLU A O 1
ATOM 1427 N N . TRP A 1 176 ? 1.760 8.169 1.554 1.00 88.75 176 TRP A N 1
ATOM 1428 C CA . TRP A 1 176 ? 0.565 8.364 0.743 1.00 88.75 176 TRP A CA 1
ATOM 1429 C C . TRP A 1 176 ? -0.327 9.490 1.284 1.00 88.75 176 TRP A C 1
ATOM 1431 O O . TRP A 1 176 ? -0.837 10.296 0.497 1.00 88.75 176 TRP A O 1
ATOM 1441 N N . LEU A 1 177 ? -0.492 9.588 2.609 1.00 87.62 177 LEU A N 1
ATOM 1442 C CA . LEU A 1 177 ? -1.239 10.663 3.269 1.00 87.62 177 LEU A CA 1
ATOM 1443 C C . LEU A 1 177 ? -0.584 12.031 3.062 1.00 87.62 177 LEU A C 1
ATOM 1445 O O . LEU A 1 177 ? -1.296 13.000 2.795 1.00 87.62 177 LEU A O 1
ATOM 1449 N N . GLU A 1 178 ? 0.744 12.111 3.129 1.00 86.69 178 GLU A N 1
ATOM 1450 C CA . GLU A 1 178 ? 1.502 13.338 2.865 1.00 86.69 178 GLU A CA 1
ATOM 1451 C C . GLU A 1 178 ? 1.385 13.771 1.396 1.00 86.69 178 GLU A C 1
ATOM 1453 O O . GLU A 1 178 ? 1.211 14.953 1.086 1.00 86.69 178 GLU A O 1
ATOM 1458 N N . ALA A 1 179 ? 1.396 12.811 0.473 1.00 84.44 179 ALA A N 1
ATOM 1459 C CA . ALA A 1 179 ? 1.334 13.081 -0.956 1.00 84.44 179 ALA A CA 1
ATOM 1460 C C . ALA A 1 179 ? -0.090 13.370 -1.486 1.00 84.44 179 ALA A C 1
ATOM 1462 O O . ALA A 1 179 ? -0.269 14.026 -2.526 1.00 84.44 179 ALA A O 1
ATOM 1463 N N . MET A 1 180 ? -1.126 12.911 -0.778 1.00 8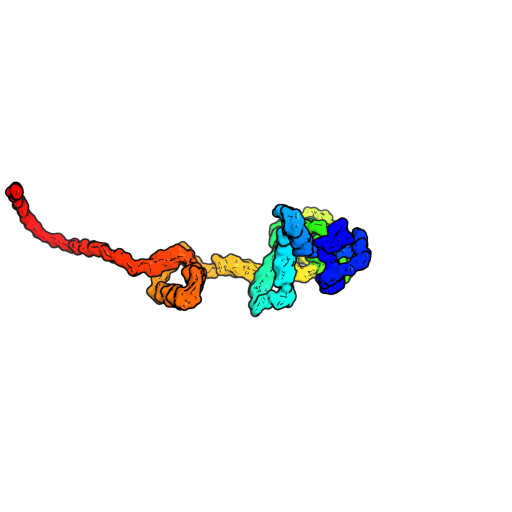3.19 180 MET A N 1
ATOM 1464 C CA . MET A 1 180 ? -2.533 13.049 -1.166 1.00 83.19 180 MET A CA 1
ATOM 1465 C C . MET A 1 180 ? -3.001 14.501 -1.374 1.00 83.19 180 MET A C 1
ATOM 1467 O O . MET A 1 180 ? -3.611 14.770 -2.416 1.00 83.19 180 MET A O 1
ATOM 1471 N N . PRO A 1 181 ? -2.757 15.458 -0.454 1.00 81.00 181 PRO A N 1
ATOM 1472 C CA . PRO A 1 181 ? -3.139 16.858 -0.628 1.00 81.00 181 PRO A CA 1
ATOM 1473 C C . PRO A 1 181 ? -2.590 17.453 -1.920 1.00 81.00 181 PRO A C 1
ATOM 1475 O O . PRO A 1 181 ? -3.314 18.140 -2.639 1.00 81.00 181 PRO A O 1
ATOM 1478 N N . THR A 1 182 ? -1.347 17.132 -2.271 1.00 74.31 182 THR A N 1
ATOM 1479 C CA . THR A 1 182 ? -0.694 17.639 -3.478 1.00 74.31 182 THR A CA 1
ATOM 1480 C C . THR A 1 182 ? -1.237 16.984 -4.739 1.00 74.31 182 THR A C 1
ATOM 1482 O O . THR A 1 182 ? -1.485 17.675 -5.734 1.00 74.31 182 THR A O 1
ATOM 1485 N N . ALA A 1 183 ? -1.487 15.673 -4.725 1.00 64.75 183 ALA A N 1
ATOM 1486 C CA . ALA A 1 183 ? -2.145 14.988 -5.835 1.00 64.75 183 ALA A CA 1
ATOM 1487 C C . ALA A 1 183 ? -3.561 15.542 -6.060 1.00 64.75 183 ALA A C 1
ATOM 1489 O O . ALA A 1 183 ? -3.936 15.867 -7.190 1.00 64.75 183 ALA A O 1
ATOM 1490 N N . ARG A 1 184 ? -4.304 15.773 -4.974 1.00 66.38 184 ARG A N 1
ATOM 1491 C CA . ARG A 1 184 ? -5.665 16.308 -4.996 1.00 66.38 184 ARG A CA 1
ATOM 1492 C C . ARG A 1 184 ? -5.700 17.769 -5.433 1.00 66.38 184 ARG A C 1
ATOM 1494 O O . ARG A 1 184 ? -6.493 18.109 -6.305 1.00 66.38 184 ARG A O 1
ATOM 1501 N N . ALA A 1 185 ? -4.780 18.602 -4.954 1.00 63.62 185 ALA A N 1
ATOM 1502 C CA . ALA A 1 185 ? -4.580 19.972 -5.422 1.00 63.62 185 ALA A CA 1
ATOM 1503 C C . ALA A 1 185 ? -4.097 20.027 -6.875 1.00 63.62 185 ALA A C 1
ATOM 1505 O O . ALA A 1 185 ? -4.313 21.020 -7.546 1.00 63.62 185 ALA A O 1
ATOM 1506 N N . SER A 1 186 ? -3.480 18.972 -7.405 1.00 56.50 186 SER A N 1
ATOM 1507 C CA . SER A 1 186 ? -3.098 18.889 -8.820 1.00 56.50 186 SER A CA 1
ATOM 1508 C C . SER A 1 186 ? -4.246 18.418 -9.712 1.00 56.50 186 SER A C 1
ATOM 1510 O O . SER A 1 186 ? -4.377 18.907 -10.829 1.00 56.50 186 SER A O 1
ATOM 1512 N N . SER A 1 187 ? -5.103 17.525 -9.210 1.00 51.53 187 SER A N 1
ATOM 1513 C CA . SER A 1 187 ? -6.366 17.157 -9.863 1.00 51.53 187 SER A CA 1
ATOM 1514 C C . SER A 1 187 ? -7.413 18.280 -9.777 1.00 51.53 187 SER A C 1
ATOM 1516 O O . SER A 1 187 ? -8.204 18.469 -10.696 1.00 51.53 187 SER A O 1
ATOM 1518 N N . GLY A 1 188 ? -7.357 19.083 -8.708 1.00 42.00 188 GLY A N 1
ATOM 1519 C CA . GLY A 1 188 ? -8.172 20.270 -8.444 1.00 42.00 188 GLY A CA 1
ATOM 1520 C C . GLY A 1 188 ? -7.559 21.580 -8.946 1.00 42.00 188 GLY A C 1
ATOM 1521 O O . GLY A 1 188 ? -8.274 22.563 -9.077 1.00 42.00 188 GLY A O 1
ATOM 1522 N N . ALA A 1 189 ? -6.284 21.600 -9.350 1.00 41.50 189 ALA A N 1
ATOM 1523 C CA . ALA A 1 189 ? -5.687 22.668 -10.164 1.00 41.50 189 ALA A CA 1
ATOM 1524 C C . ALA A 1 189 ? -6.076 22.541 -11.650 1.00 41.50 189 ALA A C 1
ATOM 1526 O O . ALA A 1 189 ? -5.494 23.191 -12.511 1.00 41.50 189 ALA A O 1
ATOM 1527 N N . SER A 1 190 ? -7.099 21.730 -11.937 1.00 40.41 190 SER A N 1
ATOM 1528 C CA . SER A 1 190 ? -7.990 21.899 -13.085 1.00 40.41 190 SER A CA 1
ATOM 1529 C C . SER A 1 190 ? -9.337 22.547 -12.697 1.00 40.41 190 SER A C 1
ATOM 1531 O O . SER A 1 190 ? -10.258 22.560 -13.513 1.00 40.41 190 SER A O 1
ATOM 1533 N N . ALA A 1 191 ? -9.506 23.043 -11.465 1.00 42.69 191 ALA A N 1
ATOM 1534 C CA . ALA A 1 191 ? -10.808 23.463 -10.952 1.00 42.69 191 ALA A CA 1
ATOM 1535 C C . ALA A 1 191 ? -10.779 24.487 -9.793 1.00 42.69 191 ALA A C 1
ATOM 1537 O O . ALA A 1 191 ? -11.664 24.426 -8.951 1.00 42.69 191 ALA A O 1
ATOM 1538 N N . THR A 1 192 ? -9.843 25.446 -9.727 1.00 34.34 192 THR A N 1
ATOM 1539 C CA . THR A 1 192 ? -10.115 26.795 -9.155 1.00 34.34 192 THR A CA 1
ATOM 1540 C C . THR A 1 192 ? -9.046 27.829 -9.555 1.00 34.34 192 THR A C 1
ATOM 1542 O O . THR A 1 192 ? -8.372 28.424 -8.725 1.00 34.34 192 THR A O 1
ATOM 1545 N N . GLU A 1 193 ? -8.900 28.083 -10.853 1.00 34.84 193 GLU A N 1
ATOM 1546 C CA . GLU A 1 193 ? -8.690 29.468 -11.303 1.00 34.84 193 GLU A CA 1
ATOM 1547 C C . GLU A 1 193 ? -10.082 30.109 -11.451 1.00 34.84 193 GLU A C 1
ATOM 1549 O O . GLU A 1 193 ? -11.060 29.374 -11.637 1.00 34.84 193 GLU A O 1
ATOM 1554 N N . PRO A 1 194 ? -10.223 31.437 -11.268 1.00 32.62 194 PRO A N 1
ATOM 1555 C CA . PRO A 1 194 ? -11.508 32.078 -11.013 1.00 32.62 194 PRO A CA 1
ATOM 1556 C C . PRO A 1 194 ? -12.532 31.700 -12.076 1.00 32.62 194 PRO A C 1
ATOM 1558 O O . PRO A 1 194 ? -12.233 31.681 -13.269 1.00 32.62 194 PRO A O 1
ATOM 1561 N N . ALA A 1 195 ? -13.746 31.409 -11.608 1.00 33.78 195 ALA A N 1
ATOM 1562 C CA . ALA A 1 195 ? -14.923 31.118 -12.406 1.00 33.78 195 ALA A CA 1
ATOM 1563 C C . ALA A 1 195 ? -15.180 32.238 -13.433 1.00 33.78 195 ALA A C 1
ATOM 1565 O O . ALA A 1 195 ? -15.944 33.171 -13.212 1.00 33.78 195 ALA A O 1
ATOM 1566 N N . GLY A 1 196 ? -14.519 32.120 -14.577 1.00 30.91 196 GLY A N 1
ATOM 1567 C CA . GLY A 1 196 ? -14.637 32.974 -15.741 1.00 30.91 196 GLY A CA 1
ATOM 1568 C C . GLY A 1 196 ? -14.737 32.083 -16.966 1.00 30.91 196 GLY A C 1
ATOM 1569 O O . GLY A 1 196 ? -13.759 31.893 -17.672 1.00 30.91 196 GLY A O 1
ATOM 1570 N N . ARG A 1 197 ? -15.928 31.507 -17.177 1.00 32.66 197 ARG A N 1
ATOM 1571 C CA . ARG A 1 197 ? -16.419 30.937 -18.447 1.00 32.66 197 ARG A CA 1
ATOM 1572 C C . ARG A 1 197 ? -15.390 30.165 -19.292 1.00 32.66 197 ARG A C 1
ATOM 1574 O O . ARG A 1 197 ? -14.702 30.716 -20.148 1.00 32.66 197 ARG A O 1
ATOM 1581 N N . ALA A 1 198 ? -15.457 28.838 -19.205 1.00 44.69 198 ALA A N 1
ATOM 1582 C CA . ALA A 1 198 ? -15.141 27.994 -20.349 1.00 44.69 198 ALA A CA 1
ATOM 1583 C C . ALA A 1 198 ? -16.032 28.412 -21.539 1.00 44.69 198 ALA A C 1
ATOM 1585 O O . ALA A 1 198 ? -17.254 28.279 -21.493 1.00 44.69 198 ALA A O 1
ATOM 1586 N N . GLY A 1 199 ? -15.414 28.964 -22.585 1.00 35.31 199 GLY A N 1
ATOM 1587 C CA . GLY A 1 199 ? -16.082 29.372 -23.820 1.00 35.31 199 GLY A CA 1
ATOM 1588 C C . GLY A 1 199 ? -15.498 30.667 -24.378 1.00 35.31 199 GLY A C 1
ATOM 1589 O O . GLY A 1 199 ? -15.810 31.744 -23.897 1.00 35.31 199 GLY A O 1
ATOM 1590 N N . SER A 1 200 ? -14.678 30.544 -25.425 1.00 40.72 200 SER A N 1
ATOM 1591 C CA . SER A 1 200 ? -13.985 31.622 -26.152 1.00 40.72 200 SER A CA 1
ATOM 1592 C C . SER A 1 200 ? -12.795 32.268 -25.427 1.00 40.72 200 SER A C 1
ATOM 1594 O O . SER A 1 200 ? -12.864 33.399 -24.957 1.00 40.72 200 SER A O 1
ATOM 1596 N N . ALA A 1 201 ? -11.638 31.599 -25.437 1.00 48.31 201 ALA A N 1
ATOM 1597 C CA . ALA A 1 201 ? -10.381 32.339 -25.370 1.00 48.31 201 ALA A CA 1
ATOM 1598 C C . ALA A 1 201 ? -10.333 33.273 -26.591 1.00 48.31 201 ALA A C 1
ATOM 1600 O O . ALA A 1 201 ? -10.266 32.813 -27.736 1.00 48.31 201 ALA A O 1
ATOM 1601 N N . VAL A 1 202 ? -10.457 34.578 -26.352 1.00 56.56 202 VAL A N 1
ATOM 1602 C CA . VAL A 1 202 ? -10.282 35.610 -27.373 1.00 56.56 202 VAL A CA 1
ATOM 1603 C C . VAL A 1 202 ? -8.847 35.490 -27.871 1.00 56.56 202 VAL A C 1
ATOM 1605 O O . VAL A 1 202 ? -7.894 35.760 -27.146 1.00 56.56 202 VAL A O 1
ATOM 1608 N N . TRP A 1 203 ? -8.682 35.015 -29.101 1.00 65.31 203 TRP A N 1
ATOM 1609 C CA . TRP A 1 203 ? -7.375 34.949 -29.736 1.00 65.31 203 TRP A CA 1
ATOM 1610 C C . TRP A 1 203 ? -6.918 36.362 -30.083 1.00 65.31 203 TRP A C 1
ATOM 1612 O O . TRP A 1 203 ? -7.328 36.920 -31.106 1.00 65.31 203 TRP A O 1
ATOM 1622 N N . THR A 1 204 ? -6.086 36.936 -29.217 1.00 76.00 204 THR A N 1
ATOM 1623 C CA . THR A 1 204 ? -5.426 38.221 -29.453 1.00 76.00 204 THR A CA 1
ATOM 1624 C C . THR A 1 204 ? -4.476 38.119 -30.648 1.00 76.00 204 THR A C 1
ATOM 1626 O O . THR A 1 204 ? -4.049 37.026 -31.036 1.00 76.00 204 THR A O 1
ATOM 1629 N N . LYS A 1 205 ? -4.174 39.258 -31.285 1.00 69.94 205 LYS A N 1
ATOM 1630 C CA . LYS A 1 205 ? -3.271 39.294 -32.448 1.00 69.94 205 LYS A CA 1
ATOM 1631 C C . LYS A 1 205 ? -1.883 38.757 -32.090 1.00 69.94 205 LYS A C 1
ATOM 1633 O O . LYS A 1 205 ? -1.387 37.903 -32.814 1.00 69.94 205 LYS A O 1
ATOM 1638 N N . GLU A 1 206 ? -1.356 39.151 -30.934 1.00 72.81 206 GLU A N 1
ATOM 1639 C CA . GLU A 1 206 ? -0.075 38.675 -30.388 1.00 72.81 206 GLU A CA 1
ATOM 1640 C C . GLU A 1 206 ? -0.055 37.148 -30.248 1.00 72.81 206 GLU A C 1
ATOM 1642 O O . GLU A 1 206 ? 0.820 36.477 -30.784 1.00 72.81 206 GLU A O 1
ATOM 1647 N N . ARG A 1 207 ? -1.103 36.561 -29.659 1.00 76.62 207 ARG A N 1
ATOM 1648 C CA . ARG A 1 207 ? -1.194 35.107 -29.458 1.00 76.62 207 ARG A CA 1
ATOM 1649 C C . ARG A 1 207 ? -1.332 34.327 -30.771 1.00 76.62 207 ARG A C 1
ATOM 1651 O O . ARG A 1 207 ? -0.879 33.188 -30.873 1.00 76.62 207 ARG A O 1
ATOM 1658 N N . LYS A 1 208 ? -1.953 34.925 -31.798 1.00 79.75 208 LYS A N 1
ATOM 1659 C CA . LYS A 1 208 ? -1.982 34.364 -33.163 1.00 79.75 208 LYS A CA 1
ATOM 1660 C C . LYS A 1 208 ? -0.607 34.447 -33.835 1.00 79.75 208 LYS A C 1
ATOM 1662 O O . LYS A 1 208 ? -0.266 33.547 -34.600 1.00 79.75 208 LYS A O 1
ATOM 1667 N N . GLU A 1 209 ? 0.157 35.506 -33.586 1.00 76.88 209 GLU A N 1
ATOM 1668 C CA . GLU A 1 209 ? 1.500 35.703 -34.143 1.00 76.88 209 GLU A CA 1
ATOM 1669 C C . GLU A 1 209 ? 2.526 34.768 -33.498 1.00 76.88 209 GLU A C 1
ATOM 1671 O O . GLU A 1 209 ? 3.255 34.092 -34.220 1.00 76.88 209 GLU A O 1
ATOM 1676 N N . GLU A 1 210 ? 2.492 34.598 -32.177 1.00 79.69 210 GLU A N 1
ATOM 1677 C CA . GLU A 1 210 ? 3.324 33.625 -31.456 1.00 79.69 210 GLU A CA 1
ATOM 1678 C C . GLU A 1 210 ? 3.068 32.187 -31.928 1.00 79.69 210 GLU A C 1
ATOM 1680 O O . GLU A 1 210 ? 4.001 31.431 -32.202 1.00 79.69 210 GLU A O 1
ATOM 1685 N N . ALA A 1 211 ? 1.796 31.813 -32.102 1.00 81.69 211 ALA A N 1
ATOM 1686 C CA . ALA A 1 211 ? 1.432 30.495 -32.612 1.00 81.69 211 ALA A CA 1
ATOM 1687 C C . ALA A 1 211 ? 1.911 30.268 -34.060 1.00 81.69 211 ALA A C 1
ATOM 1689 O O . ALA A 1 211 ? 2.273 29.146 -34.420 1.00 81.69 211 ALA A O 1
ATOM 1690 N N . ARG A 1 212 ? 1.951 31.319 -34.894 1.00 80.88 212 ARG A N 1
ATOM 1691 C CA . ARG A 1 212 ? 2.495 31.250 -36.262 1.00 80.88 212 ARG A CA 1
ATOM 1692 C C . ARG A 1 212 ? 4.013 31.138 -36.268 1.00 80.88 212 ARG A C 1
ATOM 1694 O O . ARG A 1 212 ? 4.528 30.250 -36.938 1.00 80.88 212 ARG A O 1
ATOM 1701 N N . ALA A 1 213 ? 4.704 31.963 -35.485 1.00 81.81 213 ALA A N 1
ATOM 1702 C CA . ALA A 1 213 ? 6.157 31.907 -35.351 1.00 81.81 213 ALA A CA 1
ATOM 1703 C C . ALA A 1 213 ? 6.619 30.533 -34.839 1.00 81.81 213 ALA A C 1
ATOM 1705 O O . ALA A 1 213 ? 7.613 29.982 -35.314 1.00 81.81 213 ALA A O 1
ATOM 1706 N N . MET A 1 214 ? 5.860 29.926 -33.919 1.00 80.19 214 MET A N 1
ATOM 1707 C CA . MET A 1 214 ? 6.144 28.580 -33.426 1.00 80.19 214 MET A CA 1
ATOM 1708 C C . MET A 1 214 ? 5.918 27.503 -34.496 1.00 80.19 214 MET A C 1
ATOM 1710 O O . MET A 1 214 ? 6.735 26.591 -34.611 1.00 80.19 214 MET A O 1
ATOM 1714 N N . LEU A 1 215 ? 4.850 27.601 -35.300 1.00 81.12 215 LEU A N 1
ATOM 1715 C CA . LEU A 1 215 ? 4.630 26.682 -36.424 1.00 81.12 215 LEU A CA 1
ATOM 1716 C C . LEU A 1 215 ? 5.751 26.778 -37.459 1.00 81.12 215 LEU A C 1
ATOM 1718 O O . LEU A 1 215 ? 6.243 25.746 -37.901 1.00 81.12 215 LEU A O 1
ATOM 1722 N N . GLU A 1 216 ? 6.169 27.992 -37.811 1.00 79.88 216 GLU A N 1
ATOM 1723 C CA . GLU A 1 216 ? 7.217 28.241 -38.804 1.00 79.88 216 GLU A CA 1
ATOM 1724 C C . GLU A 1 216 ? 8.585 27.741 -38.321 1.00 79.88 216 GLU A C 1
ATOM 1726 O O . GLU A 1 216 ? 9.284 27.038 -39.053 1.00 79.88 216 GLU A O 1
ATOM 1731 N N . ARG A 1 217 ? 8.921 27.980 -37.045 1.00 81.75 217 ARG A N 1
ATOM 1732 C CA . ARG A 1 217 ? 10.136 27.444 -36.416 1.00 81.75 217 ARG A CA 1
ATOM 1733 C C . ARG A 1 217 ? 10.162 25.916 -36.425 1.00 81.75 217 ARG A C 1
ATOM 1735 O O . ARG A 1 217 ? 11.174 25.323 -36.790 1.00 81.75 217 ARG A O 1
ATOM 1742 N N . LEU A 1 218 ? 9.067 25.273 -36.023 1.00 80.81 218 LEU A N 1
ATOM 1743 C CA . LEU A 1 218 ? 8.991 23.810 -35.954 1.00 80.81 218 LEU A CA 1
ATOM 1744 C C . LEU A 1 218 ? 8.926 23.168 -37.349 1.00 80.81 218 LEU A C 1
ATOM 1746 O O . LEU A 1 218 ? 9.455 22.075 -37.547 1.00 80.81 218 LEU A O 1
ATOM 1750 N N . GLN A 1 219 ? 8.331 23.853 -38.328 1.00 78.38 219 GLN A N 1
ATOM 1751 C CA . GLN A 1 219 ? 8.311 23.415 -39.721 1.00 78.38 219 GLN A CA 1
ATOM 1752 C C . GLN A 1 219 ? 9.706 23.507 -40.362 1.00 78.38 219 GLN A C 1
ATOM 1754 O O . GLN A 1 219 ? 10.116 22.569 -41.042 1.00 78.38 219 GLN A O 1
ATOM 1759 N N . GLY A 1 220 ? 10.466 24.575 -40.091 1.00 73.94 220 GLY A N 1
ATOM 1760 C CA . GLY A 1 220 ? 11.858 24.718 -40.541 1.00 73.94 220 GLY A CA 1
ATOM 1761 C C . GLY A 1 220 ? 12.811 23.669 -39.952 1.00 73.94 220 GLY A C 1
ATOM 1762 O O . GLY A 1 220 ? 13.816 23.331 -40.568 1.00 73.94 220 GLY A O 1
ATOM 1763 N N . GLN A 1 221 ? 12.462 23.092 -38.799 1.00 77.44 221 GLN A N 1
ATOM 1764 C CA . GLN A 1 221 ? 13.184 21.981 -38.167 1.00 77.44 221 GLN A CA 1
ATOM 1765 C C . GLN A 1 221 ? 12.808 20.594 -38.730 1.00 77.44 221 GLN A C 1
ATOM 1767 O O . GLN A 1 221 ? 13.317 19.583 -38.251 1.00 77.44 221 GLN A O 1
ATOM 1772 N N . GLY A 1 222 ? 11.912 20.510 -39.723 1.00 71.88 222 GLY A N 1
ATOM 1773 C CA . GLY A 1 222 ? 11.530 19.244 -40.365 1.00 71.88 222 GLY A CA 1
ATOM 1774 C C . GLY A 1 222 ? 10.679 18.306 -39.495 1.00 71.88 222 GLY A C 1
ATOM 1775 O O . GLY A 1 222 ? 10.510 17.130 -39.828 1.00 71.88 222 GLY A O 1
ATOM 1776 N N . LEU A 1 223 ? 10.123 18.795 -38.381 1.00 70.88 223 LEU A N 1
ATOM 1777 C CA . LEU A 1 223 ? 9.284 18.003 -37.480 1.00 70.88 223 LEU A CA 1
ATOM 1778 C C . LEU A 1 223 ? 7.941 17.680 -38.138 1.00 70.88 223 LEU A C 1
ATOM 1780 O O . LEU A 1 223 ? 7.132 18.570 -38.364 1.00 70.88 223 LEU A O 1
ATOM 1784 N N . LYS A 1 224 ? 7.644 16.394 -38.362 1.00 69.94 224 LYS A N 1
ATOM 1785 C CA . LYS A 1 224 ? 6.382 15.943 -38.990 1.00 69.94 224 LYS A CA 1
ATOM 1786 C C . LYS A 1 224 ? 5.123 16.237 -38.150 1.00 69.94 224 LYS A C 1
ATOM 1788 O O . LYS A 1 224 ? 4.037 16.351 -38.706 1.00 69.94 224 LYS A O 1
ATOM 1793 N N . ASN A 1 225 ? 5.270 16.432 -36.833 1.00 79.12 225 ASN A N 1
ATOM 1794 C CA . ASN A 1 225 ? 4.163 16.639 -35.880 1.00 79.12 225 ASN A CA 1
ATOM 1795 C C . ASN A 1 225 ? 4.051 18.076 -35.340 1.00 79.12 225 ASN A C 1
ATOM 1797 O O . ASN A 1 225 ? 3.353 18.315 -34.353 1.00 79.12 225 ASN A O 1
ATOM 1801 N N . TYR A 1 226 ? 4.709 19.041 -35.985 1.00 76.88 226 TYR A N 1
ATOM 1802 C CA . TYR A 1 226 ? 4.771 20.443 -35.562 1.00 76.88 226 TYR A CA 1
ATOM 1803 C C . TYR A 1 226 ? 3.409 21.050 -35.178 1.00 76.88 226 TYR A C 1
ATOM 1805 O O . TYR A 1 226 ? 3.290 21.675 -34.129 1.00 76.88 226 TYR A O 1
ATOM 1813 N N . ALA A 1 227 ? 2.351 20.786 -35.951 1.00 72.31 227 ALA A N 1
ATOM 1814 C CA . ALA A 1 227 ? 1.012 21.304 -35.666 1.00 72.31 227 ALA A CA 1
ATOM 1815 C C . ALA A 1 227 ? 0.372 20.729 -34.389 1.00 72.31 227 ALA A C 1
ATOM 1817 O O . ALA A 1 227 ? -0.374 21.434 -33.711 1.00 72.31 227 ALA A O 1
ATOM 1818 N N . ALA A 1 228 ? 0.648 19.466 -34.050 1.00 74.88 228 ALA A N 1
ATOM 1819 C CA . ALA A 1 228 ? 0.153 18.850 -32.818 1.00 74.88 228 ALA A CA 1
ATOM 1820 C C . ALA A 1 228 ? 0.913 19.386 -31.597 1.00 74.88 228 ALA A C 1
ATOM 1822 O O . ALA A 1 228 ? 0.305 19.679 -30.568 1.00 74.88 228 ALA A O 1
ATOM 1823 N N . THR A 1 229 ? 2.223 19.593 -31.745 1.00 75.38 229 THR A N 1
ATOM 1824 C CA . THR A 1 229 ? 3.081 20.185 -30.714 1.00 75.38 229 THR A CA 1
ATOM 1825 C C . THR A 1 229 ? 2.683 21.627 -30.412 1.00 75.38 229 THR A C 1
ATOM 1827 O O . THR A 1 229 ? 2.501 21.977 -29.247 1.00 75.38 229 THR A O 1
ATOM 1830 N N . THR A 1 230 ? 2.452 22.454 -31.439 1.00 77.44 230 THR A N 1
ATOM 1831 C CA . THR A 1 230 ? 1.954 23.822 -31.241 1.00 77.44 230 THR A CA 1
ATOM 1832 C C . THR A 1 230 ? 0.553 23.817 -30.632 1.00 77.44 230 THR A C 1
ATOM 183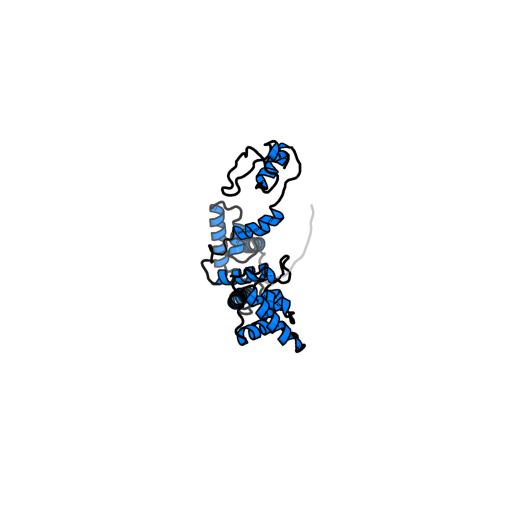4 O O . THR A 1 230 ? 0.281 24.571 -29.709 1.00 77.44 230 THR A O 1
ATOM 1837 N N . ALA A 1 231 ? -0.350 22.937 -31.070 1.00 77.94 231 ALA A N 1
ATOM 1838 C CA . ALA A 1 231 ? -1.703 22.887 -30.514 1.00 77.94 231 ALA A CA 1
ATOM 1839 C C . ALA A 1 231 ? -1.696 22.555 -29.011 1.00 77.94 231 ALA A C 1
ATOM 1841 O O . ALA A 1 231 ? -2.372 23.220 -28.225 1.00 77.94 231 ALA A O 1
ATOM 1842 N N . LYS A 1 232 ? -0.842 21.605 -28.609 1.00 79.50 232 LYS A N 1
ATOM 1843 C CA . LYS A 1 232 ? -0.623 21.243 -27.206 1.00 79.50 232 LYS A CA 1
ATOM 1844 C C . LYS A 1 232 ? -0.048 22.406 -26.390 1.00 79.50 232 LYS A C 1
ATOM 1846 O O . LYS A 1 232 ? -0.546 22.663 -25.301 1.00 79.50 232 LYS A O 1
ATOM 1851 N N . ALA A 1 233 ? 0.932 23.137 -26.927 1.00 76.38 233 ALA A N 1
ATOM 1852 C CA . ALA A 1 233 ? 1.537 24.293 -26.256 1.00 76.38 233 ALA A CA 1
ATOM 1853 C C . ALA A 1 233 ? 0.536 25.435 -26.000 1.00 76.38 233 ALA A C 1
ATOM 1855 O O . ALA A 1 233 ? 0.631 26.132 -24.996 1.00 76.38 233 ALA A O 1
ATOM 1856 N N . PHE A 1 234 ? -0.456 25.597 -26.879 1.00 77.12 234 PHE A N 1
ATOM 1857 C CA . PHE A 1 234 ? -1.493 26.624 -26.750 1.00 77.12 234 PHE A CA 1
ATOM 1858 C C . PHE A 1 234 ? -2.792 26.112 -26.103 1.00 77.12 234 PHE A C 1
ATOM 1860 O O . PHE A 1 234 ? -3.774 26.855 -26.056 1.00 77.12 234 PHE A O 1
ATOM 1867 N N . GLY A 1 235 ? -2.817 24.868 -25.604 1.00 74.50 235 GLY A N 1
ATOM 1868 C CA . GLY A 1 235 ? -3.977 24.284 -24.921 1.00 74.50 235 GLY A CA 1
ATOM 1869 C C . GLY A 1 235 ? -5.213 24.122 -25.814 1.00 74.50 235 GLY A C 1
ATOM 1870 O O . GLY A 1 235 ? -6.341 24.172 -25.329 1.00 74.50 235 GLY A O 1
ATOM 1871 N N . VAL A 1 236 ? -5.025 23.973 -27.129 1.00 76.56 236 VAL A N 1
ATOM 1872 C CA . VAL A 1 236 ? -6.110 23.863 -28.116 1.00 76.56 236 VAL A CA 1
ATOM 1873 C C . VAL A 1 236 ? -5.988 22.582 -28.932 1.00 76.56 236 VAL A C 1
ATOM 1875 O O . VAL A 1 236 ? -4.916 22.000 -29.063 1.00 76.56 236 VAL A O 1
ATOM 1878 N N . SER A 1 237 ? -7.089 22.133 -29.536 1.00 75.12 237 SER A N 1
ATOM 1879 C CA . SER A 1 237 ? -7.021 21.031 -30.498 1.00 75.12 237 SER A CA 1
ATOM 1880 C C . SER A 1 237 ? -6.322 21.482 -31.786 1.00 75.12 237 SER A C 1
ATOM 1882 O O . SER A 1 237 ? -6.435 22.639 -32.201 1.00 75.12 237 SER A O 1
ATOM 1884 N N . GLY A 1 238 ? -5.641 20.561 -32.476 1.00 69.31 238 GLY A N 1
ATOM 1885 C CA . GLY A 1 238 ? -4.985 20.869 -33.754 1.00 69.31 238 GLY A CA 1
ATOM 1886 C C . GLY A 1 238 ? -5.952 21.414 -34.813 1.00 69.31 238 GLY A C 1
ATOM 1887 O O . GLY A 1 238 ? -5.581 22.260 -35.624 1.00 69.31 238 GLY A O 1
ATOM 1888 N N . SER A 1 239 ? -7.218 20.989 -34.777 1.00 70.38 239 SER A N 1
ATOM 1889 C CA . SER A 1 239 ? -8.271 21.523 -35.646 1.00 70.38 239 SER A CA 1
ATOM 1890 C C . SER A 1 239 ? -8.639 22.963 -35.292 1.00 70.38 239 SER A C 1
ATOM 1892 O O . SER A 1 239 ? -8.759 23.785 -36.198 1.00 70.38 2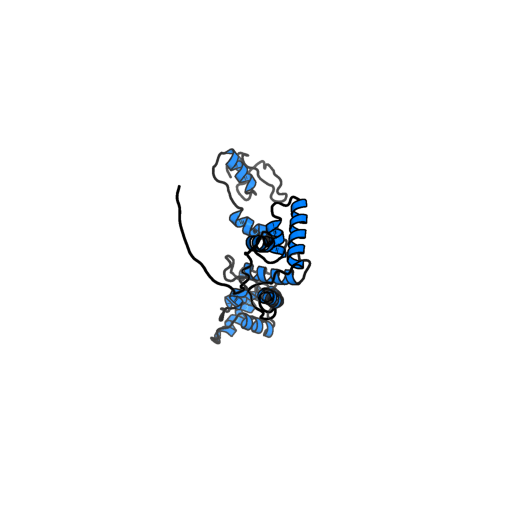39 SER A O 1
ATOM 1894 N N . ARG A 1 240 ? -8.723 23.299 -33.998 1.00 72.50 240 ARG A N 1
ATOM 1895 C CA . ARG A 1 240 ? -9.016 24.662 -33.540 1.00 72.50 240 ARG A CA 1
ATOM 1896 C C . ARG A 1 240 ? -7.858 25.622 -33.806 1.00 72.50 240 ARG A C 1
ATOM 1898 O O . ARG A 1 240 ? -8.095 26.749 -34.227 1.00 72.50 240 ARG A O 1
ATOM 1905 N N . LEU A 1 241 ? -6.615 25.167 -33.638 1.00 76.62 241 LEU A N 1
ATOM 1906 C CA . LEU A 1 241 ? -5.418 25.932 -34.004 1.00 76.62 241 LEU A CA 1
ATOM 1907 C C . LEU A 1 241 ? -5.448 26.321 -35.492 1.00 76.62 241 LEU A C 1
ATOM 1909 O O . LEU A 1 241 ? -5.266 27.485 -35.838 1.00 76.62 241 LEU A O 1
ATOM 1913 N N . ARG A 1 242 ? -5.749 25.364 -36.380 1.00 75.62 242 ARG A N 1
ATOM 1914 C CA . ARG A 1 242 ? -5.870 25.623 -37.825 1.00 75.62 242 ARG A CA 1
ATOM 1915 C C . ARG A 1 242 ? -7.019 26.571 -38.162 1.00 75.62 242 ARG A C 1
ATOM 1917 O O . ARG A 1 242 ? -6.862 27.412 -39.041 1.00 75.62 242 ARG A O 1
ATOM 1924 N N . GLU A 1 243 ? -8.155 26.434 -37.485 1.00 74.81 243 GLU A N 1
ATOM 1925 C CA . GLU A 1 243 ? -9.336 27.279 -37.685 1.00 74.81 243 GLU A CA 1
ATOM 1926 C C . GLU A 1 243 ? -9.056 28.739 -37.311 1.00 74.81 243 GLU A C 1
ATOM 1928 O O . GLU A 1 243 ? -9.367 29.647 -38.076 1.00 74.81 243 GLU A O 1
ATOM 1933 N N . VAL A 1 244 ? -8.385 28.975 -36.183 1.00 74.31 244 VAL A N 1
ATOM 1934 C CA . VAL A 1 244 ? -8.140 30.337 -35.698 1.00 74.31 244 VAL A CA 1
ATOM 1935 C C . VAL A 1 244 ? -6.970 31.027 -36.408 1.00 74.31 244 VAL A C 1
ATOM 1937 O O . VAL A 1 244 ? -6.955 32.253 -36.561 1.00 74.31 244 VAL A O 1
ATOM 1940 N N . LEU A 1 245 ? -6.004 30.255 -36.906 1.00 73.50 245 LEU A N 1
ATOM 1941 C CA . LEU A 1 245 ? -4.906 30.786 -37.712 1.00 73.50 245 LEU A CA 1
ATOM 1942 C C . LEU A 1 245 ? -5.289 31.024 -39.183 1.00 73.50 245 LEU A C 1
ATOM 1944 O O . LEU A 1 245 ? -4.617 31.827 -39.840 1.00 73.50 245 LEU A O 1
ATOM 1948 N N . LYS A 1 246 ? -6.384 30.414 -39.672 1.00 70.81 246 LYS A N 1
ATOM 1949 C CA . LYS A 1 246 ? -6.970 30.618 -41.016 1.00 70.81 246 LYS A CA 1
ATOM 1950 C C . LYS A 1 246 ? -7.657 31.974 -41.220 1.00 70.81 246 LYS A C 1
ATOM 1952 O O . LYS A 1 246 ? -8.059 32.276 -42.340 1.00 70.81 246 LYS A O 1
ATOM 1957 N N . ASP A 1 247 ? -7.752 32.809 -40.188 1.00 54.31 247 ASP A N 1
ATOM 1958 C CA . ASP A 1 247 ? -8.552 34.046 -40.147 1.00 54.31 247 ASP A CA 1
ATOM 1959 C C . ASP A 1 247 ? -7.992 35.228 -40.985 1.00 54.31 247 ASP A C 1
ATOM 1961 O O . ASP A 1 247 ? -8.137 36.400 -40.642 1.00 54.31 247 ASP A O 1
ATOM 1965 N N . LYS A 1 248 ? -7.325 34.929 -42.104 1.00 46.97 248 LYS A N 1
ATOM 1966 C CA . LYS A 1 248 ? -6.983 35.873 -43.176 1.00 46.97 248 LYS A CA 1
ATOM 1967 C C . LYS A 1 248 ? -7.051 35.171 -44.539 1.00 46.97 248 LYS A C 1
ATOM 1969 O O . LYS A 1 248 ? -6.049 34.960 -45.210 1.00 46.97 248 LYS A O 1
ATOM 1974 N N . LYS A 1 249 ? -8.269 34.837 -44.957 1.00 39.06 249 LYS A N 1
ATOM 1975 C CA . LYS A 1 249 ? -8.690 34.931 -46.360 1.00 39.06 249 LYS A CA 1
ATOM 1976 C C . LYS A 1 249 ? -10.164 35.344 -46.367 1.00 39.06 249 LYS A C 1
ATOM 1978 O O . LYS A 1 249 ? -11.054 34.527 -46.199 1.00 39.06 249 LYS A O 1
ATOM 1983 N N . GLU A 1 250 ? -10.357 36.660 -46.434 1.00 39.69 250 GLU A N 1
ATOM 1984 C CA . GLU A 1 250 ? -11.539 37.329 -46.990 1.00 39.69 250 GLU A CA 1
ATOM 1985 C C . GLU A 1 250 ? -12.919 36.976 -46.395 1.00 39.69 250 GLU A C 1
ATOM 1987 O O . GLU A 1 250 ? -13.726 36.275 -46.994 1.00 39.69 250 GLU A O 1
ATOM 1992 N N . LYS A 1 251 ? -13.285 37.643 -45.291 1.00 34.31 251 LYS A N 1
ATOM 1993 C CA . LYS A 1 251 ? -14.652 38.184 -45.167 1.00 34.31 251 LYS A CA 1
ATOM 1994 C C . LYS A 1 251 ? -14.696 39.553 -45.848 1.00 34.31 251 LYS A C 1
ATOM 1996 O O . LYS A 1 251 ? -14.680 40.589 -45.191 1.00 34.31 251 LYS A O 1
ATOM 2001 N N . GLY A 1 252 ? -14.702 39.544 -47.178 1.00 31.67 252 GLY A N 1
ATOM 2002 C CA . GLY A 1 252 ? -15.147 40.673 -47.987 1.00 31.67 252 GLY A CA 1
ATOM 2003 C C . GLY A 1 252 ? -16.658 40.587 -48.171 1.00 31.67 252 GLY A C 1
ATOM 2004 O O . GLY A 1 252 ? -17.130 40.076 -49.179 1.00 31.67 252 GLY A O 1
ATOM 2005 N N . THR A 1 253 ? -17.436 41.030 -47.184 1.00 31.75 253 THR A N 1
ATOM 2006 C CA . THR A 1 253 ? -18.882 41.228 -47.358 1.00 31.75 253 THR A CA 1
ATOM 2007 C C . THR A 1 253 ? -19.108 42.545 -48.113 1.00 31.75 253 THR A C 1
ATOM 2009 O O . THR A 1 253 ? -18.496 43.552 -47.743 1.00 31.75 253 THR A O 1
ATOM 2012 N N . PRO A 1 254 ? -19.983 42.602 -49.135 1.00 34.06 254 PRO A N 1
ATOM 2013 C CA . PRO A 1 254 ? -20.311 43.854 -49.803 1.00 34.06 254 PRO A CA 1
ATOM 2014 C C . PRO A 1 254 ? -21.000 44.809 -48.821 1.00 34.06 254 PRO A C 1
ATOM 2016 O O . PRO A 1 254 ? -21.982 44.470 -48.157 1.00 34.06 254 PRO A O 1
ATOM 2019 N N . LYS A 1 255 ? -20.455 46.024 -48.735 1.00 34.66 255 LYS A N 1
ATOM 2020 C CA . LYS A 1 255 ? -20.993 47.160 -47.983 1.00 34.66 255 LYS A CA 1
ATOM 2021 C C . LYS A 1 255 ? -22.380 47.513 -48.543 1.00 34.66 255 LYS A C 1
ATOM 2023 O O . LYS A 1 255 ? -22.482 48.123 -49.602 1.00 34.66 255 LYS A O 1
ATOM 2028 N N . LYS A 1 256 ? -23.453 47.167 -47.824 1.00 35.75 256 LYS A N 1
ATOM 2029 C CA . LYS A 1 256 ? -24.749 47.840 -47.987 1.00 35.75 256 LYS A CA 1
ATOM 2030 C C . LYS A 1 256 ? -24.624 49.233 -47.371 1.00 35.75 256 LYS A C 1
ATOM 2032 O O . LYS A 1 256 ? -24.695 49.379 -46.155 1.00 35.75 256 LYS A O 1
ATOM 2037 N N . LEU A 1 257 ? -24.403 50.240 -48.210 1.00 36.38 257 LEU A N 1
ATOM 2038 C CA . LEU A 1 257 ? -24.695 51.626 -47.866 1.00 36.38 257 LEU A CA 1
ATOM 2039 C C . LEU A 1 257 ? -26.171 51.860 -48.173 1.00 36.38 257 LEU A C 1
ATOM 2041 O O . LEU A 1 257 ? -26.587 51.883 -49.328 1.00 36.38 257 LEU A O 1
ATOM 2045 N N . ASN A 1 258 ? -26.954 51.980 -47.108 1.00 33.00 258 ASN A N 1
ATOM 2046 C CA . ASN A 1 258 ? -28.278 52.567 -47.166 1.00 33.00 258 ASN A CA 1
ATOM 2047 C C . ASN A 1 258 ? -28.083 54.072 -47.372 1.00 33.00 258 ASN A C 1
ATOM 2049 O O . ASN A 1 258 ? -27.464 54.713 -46.529 1.00 33.00 258 ASN A O 1
ATOM 2053 N N . ASN A 1 259 ? -28.610 54.621 -48.459 1.00 31.86 259 ASN A N 1
ATOM 2054 C CA . ASN A 1 259 ? -29.101 55.990 -48.479 1.00 31.86 259 ASN A CA 1
ATOM 2055 C C . ASN A 1 259 ? -30.297 56.037 -49.426 1.00 31.86 259 ASN A C 1
ATOM 2057 O O . ASN A 1 259 ? -30.196 55.771 -50.621 1.00 31.86 259 ASN A O 1
ATOM 2061 N N . SER A 1 260 ? -31.447 56.335 -48.836 1.00 37.12 260 SER A N 1
ATOM 2062 C CA . SER A 1 260 ? -32.646 56.786 -49.522 1.00 37.12 260 SER A CA 1
ATOM 2063 C C . SER A 1 260 ? -32.326 57.980 -50.416 1.00 37.12 260 SER A C 1
ATOM 2065 O O . SER A 1 260 ? -31.716 58.927 -49.923 1.00 37.12 260 SER A O 1
ATOM 2067 N N . ALA A 1 261 ? -32.797 57.964 -51.664 1.00 33.00 261 ALA A N 1
ATOM 2068 C CA . ALA A 1 261 ? -33.588 59.040 -52.273 1.00 33.00 261 ALA A CA 1
ATOM 2069 C C . ALA A 1 261 ? -33.714 58.852 -53.799 1.00 33.00 261 ALA A C 1
ATOM 2071 O O . ALA A 1 261 ? -32.777 58.436 -54.467 1.00 33.00 261 ALA A O 1
ATOM 2072 N N . PHE A 1 262 ? -34.875 59.264 -54.317 1.00 32.81 262 PHE A N 1
ATOM 2073 C CA . PHE A 1 262 ? -35.143 59.663 -55.706 1.00 32.81 262 PHE A CA 1
ATOM 2074 C C . PHE A 1 262 ? -35.505 58.600 -56.771 1.00 32.81 262 PHE A C 1
ATOM 2076 O O . PHE A 1 262 ? -34.718 58.175 -57.603 1.00 32.81 262 PHE A O 1
ATOM 2083 N N . THR A 1 263 ? -36.796 58.247 -56.747 1.00 37.38 263 THR A N 1
ATOM 2084 C CA . THR A 1 263 ? -37.805 58.489 -57.808 1.00 37.38 263 THR A CA 1
ATOM 2085 C C . THR A 1 263 ? -37.542 58.163 -59.293 1.00 37.38 263 THR A C 1
ATOM 2087 O O . THR A 1 263 ? -36.791 58.847 -59.974 1.00 37.38 263 THR A O 1
ATOM 2090 N N . TRP A 1 264 ? -38.469 57.326 -59.787 1.00 29.92 264 TRP A N 1
ATOM 2091 C CA . TRP A 1 264 ? -39.256 57.404 -61.035 1.00 29.92 264 TRP A CA 1
ATOM 2092 C C . TRP A 1 264 ? -38.689 56.947 -62.399 1.00 29.92 264 TRP A C 1
ATOM 2094 O O . TRP A 1 264 ? -37.699 57.449 -62.909 1.00 29.92 264 TRP A O 1
ATOM 2104 N N . ARG A 1 265 ? -39.579 56.174 -63.059 1.00 33.03 265 ARG A N 1
ATOM 2105 C CA . ARG A 1 265 ? -39.929 56.114 -64.500 1.00 33.03 265 ARG A CA 1
ATOM 2106 C C . ARG A 1 265 ? -39.265 54.988 -65.318 1.00 33.03 265 ARG A C 1
ATOM 2108 O O . ARG A 1 265 ? -38.076 55.018 -65.569 1.00 33.03 265 ARG A O 1
ATOM 2115 N N . ARG A 1 266 ? -39.957 53.863 -65.552 1.00 36.16 266 ARG A N 1
ATOM 2116 C CA . ARG A 1 266 ? -41.000 53.531 -66.565 1.00 36.16 266 ARG A CA 1
ATOM 2117 C C . ARG A 1 266 ? -40.432 53.272 -67.968 1.00 36.16 266 ARG A C 1
ATOM 2119 O O . ARG A 1 266 ? -39.847 54.172 -68.554 1.00 36.16 266 ARG A O 1
ATOM 2126 N N . SER A 1 267 ? -40.826 52.104 -68.493 1.00 36.81 267 SER A N 1
ATOM 2127 C CA . SER A 1 267 ? -40.956 51.761 -69.920 1.00 36.81 267 SER A CA 1
ATOM 2128 C C . SER A 1 267 ? -39.641 51.491 -70.658 1.00 36.81 267 SER A C 1
ATOM 2130 O O . SER A 1 267 ? -38.650 52.152 -70.413 1.00 36.81 267 SER A O 1
ATOM 2132 N N . SER A 1 268 ? -39.527 50.614 -71.645 1.00 37.44 268 SER A N 1
ATOM 2133 C CA . SER A 1 268 ? -40.330 49.535 -72.232 1.00 37.44 268 SER A CA 1
ATOM 2134 C C . SER A 1 268 ? -39.561 49.159 -73.501 1.00 37.44 268 SER A C 1
ATOM 2136 O O . SER A 1 268 ? -39.138 50.085 -74.193 1.00 37.44 268 SER A O 1
ATOM 2138 N N . THR A 1 269 ? -39.549 47.873 -73.885 1.00 40.72 269 THR A N 1
ATOM 2139 C CA . THR A 1 269 ? -39.362 47.376 -75.278 1.00 40.72 269 THR A CA 1
ATOM 2140 C C . THR A 1 269 ? -37.997 47.676 -75.932 1.00 40.72 269 THR A C 1
ATOM 2142 O O . THR A 1 269 ? -37.368 48.676 -75.639 1.00 40.72 269 THR A O 1
ATOM 2145 N N . LYS A 1 270 ? -37.410 46.874 -76.821 1.00 39.50 270 LYS A N 1
ATOM 2146 C CA . LYS A 1 270 ? -37.854 45.926 -77.862 1.00 39.50 270 LYS A CA 1
ATOM 2147 C C . LYS A 1 270 ? -36.583 45.092 -78.197 1.00 39.50 270 LYS A C 1
ATOM 2149 O O . LYS A 1 270 ? -35.487 45.623 -78.049 1.00 39.50 270 LYS A O 1
ATOM 2154 N N . GLU A 1 271 ? -36.647 43.776 -78.433 1.00 41.78 271 GLU A N 1
ATOM 2155 C CA . GLU A 1 271 ? -36.629 43.177 -79.796 1.00 41.78 271 GLU A CA 1
ATOM 2156 C C . GLU A 1 271 ? -35.561 43.828 -80.701 1.00 41.78 271 GLU A C 1
ATOM 2158 O O . GLU A 1 271 ? -35.628 45.026 -80.959 1.00 41.78 271 GLU A O 1
ATOM 2163 N N . ARG A 1 272 ? -34.556 43.124 -81.222 1.00 45.03 272 ARG A N 1
ATOM 2164 C CA . ARG A 1 272 ? -34.514 41.787 -81.831 1.00 45.03 272 ARG A CA 1
ATOM 2165 C C . ARG A 1 272 ? -33.091 41.240 -81.778 1.00 45.03 272 ARG A C 1
ATOM 2167 O O . ARG A 1 272 ? -32.161 42.074 -81.812 1.00 45.03 272 ARG A O 1
#

Secondary structure (DSSP, 8-state):
-HHHHTT-S-EE-TTT--EE--SS--SS--B--HHHHHHHHHHTT-S-----HHHHHHHHHHHSS-TTT---SSHHHHHHHHHHHHHHHT-HHHHHH-S---HHHHHHHHTT--TTSTT--GGGS-TTSSS-HHHHHHHHHHHHHHGGG-----HHHHHHHHHHHT----THHHHHHHHHHHHHHHHHTTS-S----SS-----HHHHHHHHHHHHHHHHTT-TTHHHHHHHHTTS-HHHHHHHHT--S-----------------------

pLDDT: mean 70.07, std 18.44, range [29.92, 93.31]

Sequence (272 aa):
MEAAAKGELVIRDPQTTLPYRPERVREFWEILTPADVNAWLQAQGAPYRWNVLTDLEAQDAFAKFDPLQARYDDERSNQKYAVAWWNSALKASMWWELKSIKPREAAMLLCGLNPHGREATGEALAPEGEPSADDYKTLLRYFDDEAQDAQARTLQQWLDFATRKGLSHHSWIDEWLEAMPTARASSGASATEPAGRAGSAVWTKERKEEARAMLERLQGQGLKNYAATTAKAFGVSGSRLREVLKDKKEKGTPKKLNNSAFTWRRSSTKER

Foldseek 3Di:
DVCLQVVLFFWADPVPRDTDRDPDDDPDDTDGDQVRVQVSCVVVVNPDGPCPCVVVVVVVVVVVVPVPPPPDPDPLVNLLVLQVVCCVQAVVVVQQPDQADAQLCLLCVQAVHHCPDPPNDLVPADCPDQVHSVLSVVSSVVSVVVCVVVDGDGSVRSVVVCVVVVRTGDCSNVSNVVSVVSNVVVVCVVPDDPPDDPDDPPCDPVNLVVLVVQLVVCVVVVDPCSLCVSCVVVVHHSVVNCVVNVPPDDPPDDDPDDDDDDDDDDDDDDDD

Radius of gyration: 34.16 Å; chains: 1; bounding box: 69×93×103 Å